Protein AF-A0A960D7X3-F1 (afdb_monomer_lite)

Radius of gyration: 17.41 Å; chains: 1; bounding box: 51×30×50 Å

Foldseek 3Di:
DDPVVVCVVLVVQLVVLVVVLVVLVVCVVVDPPSVVSNCLSNQLGNVVSVLLVVLVVVLCVQLVHDPPPPCPVVVVLSVLSVCLSVQLVCCLSVLPLVSNVVSLVSNLVSLQVSLVVLVVSLVPGDDGPLNVLSVLSSQLSNLSSVLSVLVSQLSDPPDDDPSNVVSVVVSCCSSVCRNNVSNVVSVCVVPPDD

Sequence (194 aa):
MNRSGWHLRVGAIVFAWLVAVVVIALTHRAVPLSGWLLIHLLALGAASNAILIWSRHFTDALLRRSRDDSHTGQGIRLAAFNAGAIAVVTGMVGRWWPITLAGGVLVGVVALTHATELIRELRAALPARFGITVHYYVAAALLLPVGAGLGVAMANPALPGDLQERFVIAHAAVNLFGWVGLMVLGTLITLWPT

Structure (mmCIF, N/CA/C/O backbone):
data_AF-A0A960D7X3-F1
#
_entry.id   AF-A0A960D7X3-F1
#
loop_
_atom_site.group_PDB
_atom_site.id
_atom_site.type_symbol
_atom_site.label_atom_id
_atom_site.label_alt_id
_atom_site.label_comp_id
_atom_site.label_asym_id
_atom_site.label_entity_id
_atom_site.label_seq_id
_atom_site.pdbx_PDB_ins_code
_atom_site.Cartn_x
_atom_site.Cartn_y
_atom_site.Cartn_z
_atom_site.occupancy
_atom_site.B_iso_or_equiv
_atom_site.auth_seq_id
_atom_site.auth_comp_id
_atom_site.auth_asym_id
_atom_site.auth_atom_id
_atom_site.pdbx_PDB_model_num
ATOM 1 N N . MET A 1 1 ? -26.058 -2.752 3.186 1.00 59.69 1 MET A N 1
ATOM 2 C CA . MET A 1 1 ? -25.320 -3.926 2.659 1.00 59.69 1 MET A CA 1
ATOM 3 C C . MET A 1 1 ? -24.960 -4.820 3.834 1.00 59.69 1 MET A C 1
ATOM 5 O O . MET A 1 1 ? -24.593 -4.268 4.860 1.00 59.69 1 MET A O 1
ATOM 9 N N . ASN A 1 2 ? -25.118 -6.145 3.751 1.00 73.69 2 ASN A N 1
ATOM 10 C CA . ASN A 1 2 ? -24.836 -7.018 4.900 1.00 73.69 2 ASN A CA 1
ATOM 11 C C . ASN A 1 2 ? -23.315 -7.211 5.116 1.00 73.69 2 ASN A C 1
ATOM 13 O O . ASN A 1 2 ? -22.516 -7.039 4.193 1.00 73.69 2 ASN A O 1
ATOM 17 N N . ARG A 1 3 ? -22.910 -7.562 6.345 1.00 68.00 3 ARG A N 1
ATOM 18 C CA . ARG A 1 3 ? -21.492 -7.696 6.746 1.00 68.00 3 ARG A CA 1
ATOM 19 C C . ARG A 1 3 ? -20.733 -8.742 5.924 1.00 68.00 3 ARG A C 1
ATOM 21 O O . ARG A 1 3 ? -19.601 -8.505 5.516 1.00 68.00 3 ARG A O 1
ATOM 28 N N . SER A 1 4 ? -21.377 -9.873 5.636 1.00 74.88 4 SER A N 1
ATOM 29 C CA . SER A 1 4 ? -20.793 -10.951 4.828 1.00 74.88 4 SER A CA 1
ATOM 30 C C . SER A 1 4 ? -20.453 -10.480 3.405 1.00 74.88 4 SER A C 1
ATOM 32 O O . SER A 1 4 ? -19.334 -10.685 2.938 1.00 74.88 4 SER A O 1
ATOM 34 N N . GLY A 1 5 ? -21.356 -9.737 2.754 1.00 79.31 5 GLY A N 1
ATOM 35 C CA . GLY A 1 5 ? -21.123 -9.185 1.419 1.00 79.31 5 GLY A CA 1
ATOM 36 C C . GLY A 1 5 ? -19.989 -8.158 1.362 1.00 79.31 5 GLY A C 1
ATOM 37 O O . GLY A 1 5 ? -19.305 -8.064 0.345 1.00 79.31 5 GLY A O 1
ATOM 38 N N . TRP A 1 6 ? -19.742 -7.413 2.444 1.00 81.38 6 TRP A N 1
ATOM 39 C CA . TRP A 1 6 ? -18.595 -6.503 2.528 1.00 81.38 6 TRP A CA 1
ATOM 40 C C . TRP A 1 6 ? -17.265 -7.258 2.586 1.00 81.38 6 TRP A C 1
ATOM 42 O O . TRP A 1 6 ? -16.380 -7.003 1.770 1.00 81.38 6 TRP A O 1
ATOM 52 N N . HIS A 1 7 ? -17.142 -8.226 3.497 1.00 82.25 7 HIS A N 1
ATOM 53 C CA . HIS A 1 7 ? -15.921 -9.020 3.633 1.00 82.25 7 HIS A CA 1
ATOM 54 C C . HIS A 1 7 ? -15.596 -9.808 2.360 1.00 82.25 7 HIS A C 1
ATOM 56 O O . HIS A 1 7 ? -14.432 -9.869 1.974 1.00 82.25 7 HIS A O 1
ATOM 62 N N . LEU A 1 8 ? -16.613 -10.326 1.662 1.00 84.75 8 LEU A N 1
ATOM 63 C CA . LEU A 1 8 ? -16.433 -10.981 0.365 1.00 84.75 8 LEU A CA 1
ATOM 64 C C . LEU A 1 8 ? -15.874 -10.028 -0.696 1.00 84.75 8 LEU A C 1
ATOM 66 O O . LEU A 1 8 ? -14.908 -10.372 -1.368 1.00 84.75 8 LEU A O 1
ATOM 70 N N . ARG A 1 9 ? -16.426 -8.815 -0.835 1.00 85.44 9 ARG A N 1
ATOM 71 C CA . ARG A 1 9 ? -15.937 -7.834 -1.824 1.00 85.44 9 ARG A CA 1
ATOM 72 C C . ARG A 1 9 ? -14.506 -7.408 -1.555 1.00 85.44 9 ARG A C 1
ATOM 74 O O . ARG A 1 9 ? -13.691 -7.336 -2.464 1.00 85.44 9 ARG A O 1
ATOM 81 N N . VAL A 1 10 ? -14.212 -7.119 -0.298 1.00 86.56 10 VAL A N 1
ATOM 82 C CA . VAL A 1 10 ? -12.903 -6.633 0.116 1.00 86.56 10 VAL A CA 1
ATOM 83 C C . VAL A 1 10 ? -11.855 -7.755 0.038 1.00 86.56 10 VAL A C 1
ATOM 85 O O . VAL A 1 10 ? -10.732 -7.519 -0.401 1.00 86.56 10 VAL A O 1
ATOM 88 N N . GLY A 1 11 ? -12.239 -8.998 0.347 1.00 88.25 11 GLY A N 1
ATOM 89 C CA . GLY A 1 11 ? -11.414 -10.186 0.115 1.00 88.25 11 GLY A CA 1
ATOM 90 C C . GLY A 1 11 ? -11.187 -10.489 -1.370 1.00 88.25 11 GLY A C 1
ATOM 91 O O . GLY A 1 11 ? -10.086 -10.887 -1.747 1.00 88.25 11 GLY A O 1
ATOM 92 N N . ALA A 1 12 ? -12.176 -10.230 -2.231 1.00 92.69 12 ALA A N 1
ATOM 93 C CA . ALA A 1 12 ? -12.042 -10.409 -3.676 1.00 92.69 12 ALA A CA 1
ATOM 94 C C . ALA A 1 12 ? -10.950 -9.513 -4.283 1.00 92.69 12 ALA A C 1
ATOM 96 O O . ALA A 1 12 ? -10.293 -9.929 -5.232 1.00 92.69 12 ALA A O 1
ATOM 97 N N . ILE A 1 13 ? -10.698 -8.327 -3.711 1.00 94.69 13 ILE A N 1
ATOM 98 C CA . ILE A 1 13 ? -9.586 -7.456 -4.130 1.00 94.69 13 ILE A CA 1
ATOM 99 C C . ILE A 1 13 ? -8.244 -8.153 -3.888 1.00 94.69 13 ILE A C 1
ATOM 101 O O . ILE A 1 13 ? -7.421 -8.242 -4.795 1.00 94.69 13 ILE A O 1
ATOM 105 N N . VAL A 1 14 ? -8.028 -8.684 -2.679 1.00 96.62 14 VAL A N 1
ATOM 106 C CA . VAL A 1 14 ? -6.799 -9.422 -2.340 1.00 96.62 14 VAL A CA 1
ATOM 107 C C . VAL A 1 14 ? -6.643 -10.634 -3.256 1.00 96.62 14 VAL A C 1
ATOM 109 O O . VAL A 1 14 ? -5.570 -10.852 -3.814 1.00 96.62 14 VAL A O 1
ATOM 112 N N . PHE A 1 15 ? -7.727 -11.384 -3.463 1.00 97.00 15 PHE A N 1
ATOM 113 C CA . PHE A 1 15 ? -7.734 -12.536 -4.357 1.00 97.00 15 PHE A CA 1
ATOM 114 C C . PHE A 1 15 ? -7.372 -12.156 -5.799 1.00 97.00 15 PHE A C 1
ATOM 116 O O . PHE A 1 15 ? -6.554 -12.834 -6.409 1.00 97.00 15 PHE A O 1
ATOM 123 N N . ALA A 1 16 ? -7.901 -11.051 -6.328 1.00 97.88 16 ALA A N 1
ATOM 124 C CA . ALA A 1 16 ? -7.576 -10.579 -7.672 1.00 97.88 16 ALA A CA 1
ATOM 125 C C . ALA A 1 16 ? -6.074 -10.280 -7.839 1.00 97.88 16 ALA A C 1
ATOM 127 O O . ALA A 1 16 ? -5.479 -10.680 -8.839 1.00 97.88 16 ALA A O 1
ATOM 128 N N . TRP A 1 17 ? -5.433 -9.656 -6.845 1.00 98.31 17 TRP A N 1
ATOM 129 C CA . TRP A 1 17 ? -3.977 -9.462 -6.860 1.00 98.31 17 TRP A CA 1
ATOM 130 C C . TRP A 1 17 ? -3.209 -10.781 -6.795 1.00 98.31 17 TRP A C 1
ATOM 132 O O . TRP A 1 17 ? -2.227 -10.940 -7.513 1.00 98.31 17 TRP A O 1
ATOM 142 N N . LEU A 1 18 ? -3.653 -11.745 -5.985 1.00 98.38 18 LEU A N 1
ATOM 143 C CA . LEU A 1 18 ? -3.026 -13.071 -5.925 1.00 98.38 18 LEU A CA 1
ATOM 144 C C . LEU A 1 18 ? -3.157 -13.824 -7.253 1.00 98.38 18 LEU A C 1
ATOM 146 O O . LEU A 1 18 ? -2.192 -14.434 -7.705 1.00 98.38 18 LEU A O 1
ATOM 150 N N . VAL A 1 19 ? -4.309 -13.731 -7.919 1.00 98.56 19 VAL A N 1
ATOM 151 C CA . VAL A 1 19 ? -4.486 -14.259 -9.277 1.00 98.56 19 VAL A CA 1
ATOM 152 C C . VAL A 1 19 ? -3.508 -13.584 -10.239 1.00 98.56 19 VAL A C 1
ATOM 154 O O . VAL A 1 19 ? -2.843 -14.282 -10.999 1.00 98.56 19 VAL A O 1
ATOM 157 N N . ALA A 1 20 ? -3.343 -12.260 -10.173 1.00 98.00 20 ALA A N 1
ATOM 158 C CA . ALA A 1 20 ? -2.360 -11.553 -10.996 1.00 98.00 20 ALA A CA 1
ATOM 159 C C . ALA A 1 20 ? -0.918 -12.026 -10.724 1.00 98.00 20 ALA A C 1
ATOM 161 O O . ALA A 1 20 ? -0.165 -12.241 -11.671 1.00 98.00 20 ALA A O 1
ATOM 162 N N . VAL A 1 21 ? -0.544 -12.260 -9.459 1.00 98.38 21 VAL A N 1
ATOM 163 C CA . VAL A 1 21 ? 0.754 -12.861 -9.094 1.00 98.38 21 VAL A CA 1
ATOM 164 C C . VAL A 1 21 ? 0.921 -14.227 -9.761 1.00 98.38 21 VAL A C 1
ATOM 166 O O . VAL A 1 21 ? 1.950 -14.468 -10.388 1.00 98.38 21 VAL A O 1
ATOM 169 N N . VAL A 1 22 ? -0.083 -15.105 -9.670 1.00 98.44 22 VAL A N 1
ATOM 170 C CA . VAL A 1 22 ? -0.045 -16.444 -10.283 1.00 98.44 22 VAL A CA 1
ATOM 171 C C . VAL A 1 22 ? 0.091 -16.350 -11.800 1.00 98.44 22 VAL A C 1
ATOM 173 O O . VAL A 1 22 ? 0.928 -17.040 -12.376 1.00 98.44 22 VAL A O 1
ATOM 176 N N . VAL A 1 23 ? -0.668 -15.467 -12.451 1.00 98.25 23 VAL A N 1
ATOM 177 C CA . VAL A 1 23 ? -0.575 -15.245 -13.901 1.00 98.25 23 VAL A CA 1
ATOM 178 C C . VAL A 1 23 ? 0.844 -14.830 -14.290 1.00 98.25 23 VAL A C 1
ATOM 180 O O . VAL A 1 23 ? 1.449 -15.489 -15.133 1.00 98.25 23 VAL A O 1
ATOM 183 N N . ILE A 1 24 ? 1.417 -13.814 -13.635 1.00 98.06 24 ILE A N 1
ATOM 184 C CA . ILE A 1 24 ? 2.789 -13.369 -13.922 1.00 98.06 24 ILE A CA 1
ATOM 185 C C . ILE A 1 24 ? 3.815 -14.463 -13.617 1.00 98.06 24 ILE A C 1
ATOM 187 O O . ILE A 1 24 ? 4.781 -14.600 -14.362 1.00 98.06 24 ILE A O 1
ATOM 191 N N . ALA A 1 25 ? 3.619 -15.271 -12.573 1.00 97.62 25 ALA A N 1
ATOM 192 C CA . ALA A 1 25 ? 4.520 -16.373 -12.243 1.00 97.62 25 ALA A CA 1
ATOM 193 C C . ALA A 1 25 ? 4.535 -17.438 -13.348 1.00 97.62 25 ALA A C 1
ATOM 195 O O . ALA A 1 25 ? 5.602 -17.919 -13.734 1.00 97.62 25 ALA A O 1
ATOM 196 N N . LEU A 1 26 ? 3.371 -17.770 -13.910 1.00 98.12 26 LEU A N 1
ATOM 197 C CA . LEU A 1 26 ? 3.252 -18.728 -15.009 1.00 98.12 26 LEU A CA 1
ATOM 198 C C . LEU A 1 26 ? 3.821 -18.176 -16.323 1.00 98.12 26 LEU A C 1
ATOM 200 O O . LEU A 1 26 ? 4.411 -18.926 -17.098 1.00 98.12 26 LEU A O 1
ATOM 204 N N . THR A 1 27 ? 3.711 -16.867 -16.560 1.00 97.25 27 THR A N 1
ATOM 205 C CA . THR A 1 27 ? 4.178 -16.217 -17.795 1.00 97.25 27 THR A CA 1
ATOM 206 C C . THR A 1 27 ? 5.524 -15.496 -17.647 1.00 97.25 27 THR A C 1
ATOM 208 O O . THR A 1 27 ? 5.920 -14.759 -18.550 1.00 97.25 27 THR A O 1
ATOM 211 N N . HIS A 1 28 ? 6.258 -15.693 -16.544 1.00 96.00 28 HIS A N 1
ATOM 212 C CA . HIS A 1 28 ? 7.408 -14.856 -16.154 1.00 96.00 28 HIS A CA 1
ATOM 213 C C . HIS A 1 28 ? 8.535 -14.782 -17.195 1.00 96.00 28 HIS A C 1
ATOM 215 O O . HIS A 1 28 ? 9.274 -13.801 -17.218 1.00 96.00 28 HIS A O 1
ATOM 221 N N . ARG A 1 29 ? 8.672 -15.806 -18.051 1.00 95.19 29 ARG A N 1
ATOM 222 C CA . ARG A 1 29 ? 9.678 -15.854 -19.128 1.00 95.19 29 ARG A CA 1
ATOM 223 C C . ARG A 1 29 ? 9.353 -14.925 -20.296 1.00 95.19 29 ARG A C 1
ATOM 225 O O . ARG A 1 29 ? 10.263 -14.496 -20.992 1.00 95.19 29 ARG A O 1
ATOM 232 N N . ALA A 1 30 ? 8.072 -14.639 -20.515 1.00 94.44 30 ALA A N 1
ATOM 233 C CA . ALA A 1 30 ? 7.594 -13.785 -21.600 1.00 94.44 30 ALA A CA 1
ATOM 234 C C . ALA A 1 30 ? 7.334 -12.337 -21.148 1.00 94.44 30 ALA A C 1
ATOM 236 O O . ALA A 1 30 ? 7.115 -11.464 -21.983 1.00 94.44 30 ALA A O 1
ATOM 237 N N . VAL A 1 31 ? 7.342 -12.077 -19.836 1.00 92.25 31 VAL A N 1
ATOM 238 C CA . VAL A 1 31 ? 6.999 -10.774 -19.260 1.00 92.25 31 VAL A CA 1
ATOM 239 C C . VAL A 1 31 ? 8.268 -10.035 -18.813 1.00 92.25 31 VAL A C 1
ATOM 241 O O . VAL A 1 31 ? 8.979 -10.525 -17.930 1.00 92.25 31 VAL A O 1
ATOM 244 N N . PRO A 1 32 ? 8.552 -8.838 -19.360 1.00 91.19 32 PRO A N 1
ATOM 245 C CA . PRO A 1 32 ? 9.626 -7.982 -18.864 1.00 91.19 32 PRO A CA 1
ATOM 246 C C . PRO A 1 32 ? 9.418 -7.619 -17.391 1.00 91.19 32 PRO A C 1
ATOM 248 O O . PRO A 1 32 ? 8.287 -7.454 -16.943 1.00 91.19 32 PRO A O 1
ATOM 251 N N . LEU A 1 33 ? 10.509 -7.443 -16.639 1.00 93.50 33 LEU A N 1
ATOM 252 C CA . LEU A 1 33 ? 10.460 -7.054 -15.220 1.00 93.50 33 LEU A CA 1
ATOM 253 C C . LEU A 1 33 ? 9.672 -8.037 -14.327 1.00 93.50 33 LEU A C 1
ATOM 255 O O . LEU A 1 33 ? 9.179 -7.647 -13.271 1.00 93.50 33 LEU A O 1
ATOM 259 N N . SER A 1 34 ? 9.554 -9.312 -14.713 1.00 95.62 34 SER A N 1
ATOM 260 C CA . SER A 1 34 ? 8.730 -10.298 -13.999 1.00 95.62 34 SER A CA 1
ATOM 261 C C . SER A 1 34 ? 9.072 -10.430 -12.512 1.00 95.62 34 SER A C 1
ATOM 263 O O . SER A 1 34 ? 8.163 -10.457 -11.689 1.00 95.62 34 SER A O 1
ATOM 265 N N . GLY A 1 35 ? 10.355 -10.410 -12.136 1.00 96.94 35 GLY A N 1
ATOM 266 C CA . GLY A 1 35 ? 10.766 -10.402 -10.726 1.00 96.94 35 GLY A CA 1
ATOM 267 C C . GLY A 1 35 ? 10.254 -9.179 -9.953 1.00 96.94 35 GLY A C 1
ATOM 268 O O . GLY A 1 35 ? 9.709 -9.318 -8.860 1.00 96.94 35 GLY A O 1
ATOM 269 N N . TRP A 1 36 ? 10.353 -7.985 -10.549 1.00 97.50 36 TRP A N 1
ATOM 270 C CA . TRP A 1 36 ? 9.819 -6.751 -9.964 1.00 97.50 36 TRP A CA 1
ATOM 271 C C . TRP A 1 36 ? 8.293 -6.823 -9.826 1.00 97.50 36 TRP A C 1
ATOM 273 O O . TRP A 1 36 ? 7.764 -6.513 -8.758 1.00 97.50 36 TRP A O 1
ATOM 283 N N . LEU A 1 37 ? 7.597 -7.296 -10.867 1.00 97.88 37 LEU A N 1
ATOM 284 C CA . LEU A 1 37 ? 6.144 -7.461 -10.865 1.00 97.88 37 LEU A CA 1
ATOM 285 C C . LEU A 1 37 ? 5.693 -8.437 -9.783 1.00 97.88 37 LEU A C 1
ATOM 287 O O . LEU A 1 37 ? 4.819 -8.092 -9.003 1.00 97.88 37 LEU A O 1
ATOM 291 N N . LEU A 1 38 ? 6.299 -9.619 -9.677 1.00 98.38 38 LEU A N 1
ATOM 292 C CA . LEU A 1 38 ? 5.928 -10.603 -8.656 1.00 98.38 38 LEU A CA 1
ATOM 293 C C . LEU A 1 38 ? 6.018 -10.018 -7.244 1.00 98.38 38 LEU A C 1
ATOM 295 O O . LEU A 1 38 ? 5.078 -10.157 -6.462 1.00 98.38 38 LEU A O 1
ATOM 299 N N . ILE A 1 39 ? 7.107 -9.304 -6.945 1.00 98.06 39 ILE A N 1
ATOM 300 C CA . ILE A 1 39 ? 7.307 -8.660 -5.643 1.00 98.06 39 ILE A CA 1
ATOM 301 C C . ILE A 1 39 ? 6.246 -7.581 -5.400 1.00 98.06 39 ILE A C 1
ATOM 303 O O . ILE A 1 39 ? 5.649 -7.551 -4.328 1.00 98.06 39 ILE A O 1
ATOM 307 N N . HIS A 1 40 ? 5.967 -6.713 -6.376 1.00 98.31 40 HIS A N 1
ATOM 308 C CA . HIS A 1 40 ? 5.047 -5.588 -6.181 1.00 98.31 40 HIS A CA 1
ATOM 309 C C . HIS A 1 40 ? 3.577 -6.018 -6.201 1.00 98.31 40 HIS A C 1
ATOM 311 O O . HIS A 1 40 ? 2.799 -5.562 -5.369 1.00 98.31 40 HIS A O 1
ATOM 317 N N . LEU A 1 41 ? 3.184 -6.942 -7.074 1.00 98.50 41 LEU A N 1
ATOM 318 C CA . LEU A 1 41 ? 1.831 -7.501 -7.082 1.00 98.50 41 LEU A CA 1
ATOM 319 C C . LEU A 1 41 ? 1.525 -8.224 -5.761 1.00 98.50 41 LEU A C 1
ATOM 321 O O . LEU A 1 41 ? 0.420 -8.098 -5.230 1.00 98.50 41 LEU A O 1
ATOM 325 N N . LEU A 1 42 ? 2.512 -8.922 -5.190 1.00 98.56 42 LEU A N 1
ATOM 326 C CA . LEU A 1 42 ? 2.368 -9.562 -3.887 1.00 98.56 42 LEU A CA 1
ATOM 327 C C . LEU A 1 42 ? 2.367 -8.540 -2.744 1.00 98.56 42 LEU A C 1
ATOM 329 O O . LEU A 1 42 ? 1.428 -8.518 -1.954 1.00 98.56 42 LEU A O 1
ATOM 333 N N . ALA A 1 43 ? 3.402 -7.706 -2.634 1.00 98.31 43 ALA A N 1
ATOM 334 C CA . ALA A 1 43 ? 3.601 -6.827 -1.484 1.00 98.31 43 ALA A CA 1
ATOM 335 C C . ALA A 1 43 ? 2.713 -5.572 -1.539 1.00 98.31 43 ALA A C 1
ATOM 337 O O . ALA A 1 43 ? 1.957 -5.297 -0.603 1.00 98.31 43 ALA A O 1
ATOM 338 N N . LEU A 1 44 ? 2.769 -4.815 -2.639 1.00 98.25 44 LEU A N 1
ATOM 339 C CA . LEU A 1 44 ? 1.962 -3.606 -2.827 1.00 98.25 44 LEU A CA 1
ATOM 340 C C . LEU A 1 44 ? 0.502 -3.959 -3.133 1.00 98.25 44 LEU A C 1
ATOM 342 O O . LEU A 1 44 ? -0.391 -3.296 -2.629 1.00 98.25 44 LEU A O 1
ATOM 346 N N . GLY A 1 45 ? 0.241 -5.011 -3.909 1.00 98.38 45 GLY A N 1
ATOM 347 C CA . GLY A 1 45 ? -1.117 -5.460 -4.223 1.00 98.38 45 GLY A CA 1
ATOM 348 C C . GLY A 1 45 ? -1.761 -6.238 -3.075 1.00 98.38 45 GLY A C 1
ATOM 349 O O . GLY A 1 45 ? -2.504 -5.683 -2.262 1.00 98.38 45 GLY A O 1
ATOM 350 N N . ALA A 1 46 ? -1.498 -7.542 -3.009 1.00 98.25 46 ALA A N 1
ATOM 351 C CA . ALA A 1 46 ? -2.214 -8.453 -2.117 1.00 98.25 46 ALA A CA 1
ATOM 352 C C . ALA A 1 46 ? -1.977 -8.153 -0.625 1.00 98.25 46 ALA A C 1
ATOM 354 O O . ALA A 1 46 ? -2.935 -7.961 0.130 1.00 98.25 46 ALA A O 1
ATOM 355 N N . ALA A 1 47 ? -0.714 -8.082 -0.197 1.00 98.00 47 ALA A N 1
ATOM 356 C CA . ALA A 1 47 ? -0.352 -7.927 1.208 1.00 98.00 47 ALA A CA 1
ATOM 357 C C . ALA A 1 47 ? -0.785 -6.567 1.759 1.00 98.00 47 ALA A C 1
ATOM 359 O O . ALA A 1 47 ? -1.390 -6.517 2.824 1.00 98.00 47 ALA A O 1
ATOM 360 N N . SER A 1 48 ? -0.556 -5.467 1.036 1.00 98.38 48 SER A N 1
ATOM 361 C CA . SER A 1 48 ? -0.954 -4.139 1.523 1.00 98.38 48 SER A CA 1
ATOM 362 C C . SER A 1 48 ? -2.471 -3.966 1.587 1.00 98.38 48 SER A C 1
ATOM 364 O O . SER A 1 48 ? -2.963 -3.382 2.551 1.00 98.38 48 SER A O 1
ATOM 366 N N . ASN A 1 49 ? -3.231 -4.530 0.637 1.00 98.12 49 ASN A N 1
ATOM 367 C CA . ASN A 1 49 ? -4.689 -4.584 0.770 1.00 98.12 49 ASN A CA 1
ATOM 368 C C . ASN A 1 49 ? -5.080 -5.354 2.037 1.00 98.12 49 ASN A C 1
ATOM 370 O O . ASN A 1 49 ? -5.804 -4.810 2.870 1.00 98.12 49 ASN A O 1
ATOM 374 N N . ALA A 1 50 ? -4.558 -6.569 2.237 1.00 96.56 50 ALA A N 1
ATOM 375 C CA . ALA A 1 50 ? -4.831 -7.356 3.440 1.00 96.56 50 ALA A CA 1
ATOM 376 C C . ALA A 1 50 ? -4.486 -6.578 4.723 1.00 96.56 50 ALA A C 1
ATOM 378 O O . ALA A 1 50 ? -5.311 -6.495 5.630 1.00 96.56 50 ALA A O 1
ATOM 379 N N . ILE A 1 51 ? -3.321 -5.935 4.773 1.00 97.12 51 ILE A N 1
ATOM 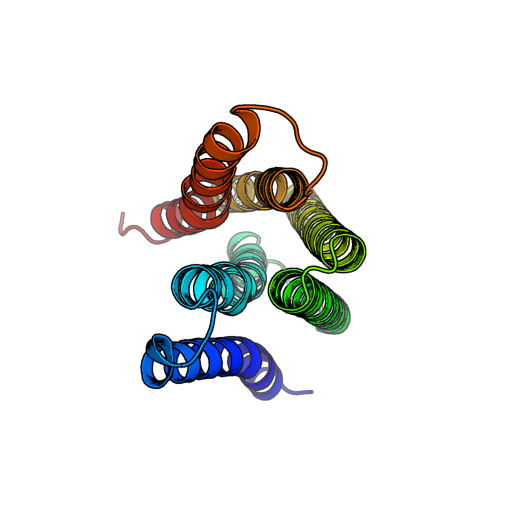380 C CA . ILE A 1 51 ? -2.882 -5.114 5.901 1.00 97.12 51 ILE A CA 1
ATOM 381 C C . ILE A 1 51 ? -3.870 -3.974 6.179 1.00 97.12 51 ILE A C 1
ATOM 383 O O . ILE A 1 51 ? -4.297 -3.814 7.321 1.00 97.12 51 ILE A O 1
ATOM 387 N N . LEU A 1 52 ? -4.281 -3.193 5.175 1.00 96.19 52 LEU A N 1
ATOM 388 C CA . LEU A 1 52 ? -5.231 -2.083 5.359 1.00 96.19 52 LEU A CA 1
ATOM 389 C C . LEU A 1 52 ? -6.594 -2.561 5.880 1.00 96.19 52 LEU A C 1
ATOM 391 O O . LEU A 1 52 ? -7.227 -1.889 6.697 1.00 96.19 52 LEU A O 1
ATOM 395 N N . ILE A 1 53 ? -7.043 -3.730 5.424 1.00 94.38 53 ILE A N 1
ATOM 396 C CA . ILE A 1 53 ? -8.315 -4.338 5.825 1.00 94.38 53 ILE A CA 1
ATOM 397 C C . ILE A 1 53 ? -8.242 -4.827 7.273 1.00 94.38 53 ILE A C 1
ATOM 399 O O . ILE A 1 53 ? -9.095 -4.483 8.097 1.00 94.38 53 ILE A O 1
ATOM 403 N N . TRP A 1 54 ? -7.223 -5.630 7.578 1.00 92.00 54 TRP A N 1
ATOM 404 C CA . TRP A 1 54 ? -7.097 -6.336 8.847 1.00 92.00 54 TRP A CA 1
ATOM 405 C C . TRP A 1 54 ? -6.594 -5.443 9.974 1.00 92.00 54 TRP A C 1
ATOM 407 O O . TRP A 1 54 ? -7.120 -5.548 11.075 1.00 92.00 54 TRP A O 1
ATOM 417 N N . SER A 1 55 ? -5.671 -4.511 9.717 1.00 93.25 55 SER A N 1
ATOM 418 C CA . SER A 1 55 ? -5.234 -3.548 10.743 1.00 93.25 55 SER A CA 1
ATOM 419 C C . SER A 1 55 ? -6.409 -2.720 11.262 1.00 93.25 55 SER A C 1
ATOM 421 O O . SER A 1 55 ? -6.546 -2.536 12.471 1.00 93.25 55 SER A O 1
ATOM 423 N N . ARG A 1 56 ? -7.325 -2.303 10.377 1.00 91.38 56 ARG A N 1
ATOM 424 C CA . ARG A 1 56 ? -8.568 -1.643 10.790 1.00 91.38 56 ARG A CA 1
ATOM 425 C C . ARG A 1 56 ? -9.476 -2.582 11.580 1.00 91.38 56 ARG A C 1
ATOM 427 O O . ARG A 1 56 ? -9.944 -2.219 12.651 1.00 91.38 56 ARG A O 1
ATOM 434 N N . HIS A 1 57 ? -9.700 -3.799 11.080 1.00 88.75 57 HIS A N 1
ATOM 435 C CA . HIS A 1 57 ? -10.538 -4.780 11.771 1.00 88.75 57 HIS A CA 1
ATOM 436 C C . HIS A 1 57 ? -10.042 -5.091 13.191 1.00 88.75 57 HIS A C 1
ATOM 438 O O . HIS A 1 57 ? -10.849 -5.110 14.120 1.00 88.75 57 HIS A O 1
ATOM 444 N N . PHE A 1 58 ? -8.737 -5.301 13.365 1.00 89.81 58 PHE A N 1
ATOM 445 C CA . PHE A 1 58 ? -8.135 -5.541 14.671 1.00 89.81 58 PHE A CA 1
ATOM 446 C C . PHE A 1 58 ? -8.183 -4.304 15.558 1.00 89.81 58 PHE A C 1
ATOM 448 O O . PHE A 1 58 ? -8.474 -4.438 16.739 1.00 89.81 58 PHE A O 1
ATOM 455 N N . THR A 1 59 ? -7.975 -3.106 15.013 1.00 90.06 59 THR A N 1
ATOM 456 C CA . THR A 1 59 ? -8.076 -1.869 15.802 1.00 90.06 59 THR A CA 1
ATOM 457 C C . THR A 1 59 ? -9.487 -1.687 16.364 1.00 90.06 59 THR A C 1
ATOM 459 O O . THR A 1 59 ? -9.631 -1.484 17.570 1.00 90.06 59 THR A O 1
ATOM 462 N N . ASP A 1 60 ? -10.527 -1.886 15.544 1.00 88.38 60 ASP A N 1
ATOM 463 C CA . ASP A 1 60 ? -11.925 -1.847 15.999 1.00 88.38 60 ASP A CA 1
ATOM 464 C C . ASP A 1 60 ? -12.170 -2.856 17.145 1.00 88.38 60 ASP A C 1
ATOM 466 O O . ASP A 1 60 ? -12.784 -2.522 18.162 1.00 88.38 60 ASP A O 1
ATOM 470 N N . ALA A 1 61 ? -11.663 -4.088 16.998 1.00 87.19 61 ALA A N 1
ATOM 471 C CA . ALA A 1 61 ? -11.841 -5.163 17.973 1.00 87.19 61 ALA A CA 1
ATOM 472 C C . ALA A 1 61 ? -11.075 -4.916 19.287 1.00 87.19 61 ALA A C 1
ATOM 474 O O . ALA A 1 61 ? -11.629 -5.097 20.373 1.00 87.19 61 ALA A O 1
ATOM 475 N N . LEU A 1 62 ? -9.815 -4.480 19.206 1.00 86.62 62 LEU A N 1
ATOM 476 C CA . LEU A 1 62 ? -8.939 -4.264 20.362 1.00 86.62 62 LEU A CA 1
ATOM 477 C C . LEU A 1 62 ? -9.335 -3.026 21.170 1.00 86.62 62 LEU A C 1
ATOM 479 O O . LEU A 1 62 ? -9.234 -3.040 22.398 1.00 86.62 62 LEU A O 1
ATOM 483 N N . LEU A 1 63 ? -9.823 -1.980 20.500 1.00 85.56 63 LEU A N 1
ATOM 484 C CA . LEU A 1 63 ? -10.297 -0.751 21.140 1.00 85.56 63 LEU A CA 1
ATOM 485 C C . LEU A 1 63 ? -11.785 -0.807 21.525 1.00 85.56 63 LEU A C 1
ATOM 487 O O . LEU A 1 63 ? -12.315 0.171 22.048 1.00 85.56 63 LEU A O 1
ATOM 491 N N . ARG A 1 64 ? -12.453 -1.952 21.304 1.00 81.94 64 ARG A N 1
ATOM 492 C CA . ARG A 1 64 ? -13.869 -2.210 21.636 1.00 81.94 64 ARG A CA 1
ATOM 493 C C . ARG A 1 64 ? -14.826 -1.138 21.105 1.00 81.94 64 ARG A C 1
ATOM 495 O O . ARG A 1 64 ? -15.824 -0.820 21.752 1.00 81.94 64 ARG A O 1
ATOM 502 N N . ARG A 1 65 ? -14.535 -0.565 19.936 1.00 72.12 65 ARG A N 1
ATOM 503 C CA . ARG A 1 65 ? -15.453 0.385 19.301 1.00 72.12 65 ARG A CA 1
ATOM 504 C C . ARG A 1 65 ? -16.569 -0.367 18.589 1.00 72.12 65 ARG A C 1
ATOM 506 O O . ARG A 1 65 ? -16.328 -1.369 17.915 1.00 72.12 65 ARG A O 1
ATOM 513 N N . SER A 1 66 ? -17.793 0.156 18.682 1.00 61.91 66 SER A N 1
ATOM 514 C CA . SER A 1 66 ? -18.817 -0.193 17.704 1.00 61.91 66 SER A CA 1
ATOM 515 C C . SER A 1 66 ? -18.315 0.261 16.337 1.00 61.91 66 SER A C 1
ATOM 517 O O . SER A 1 66 ? -17.922 1.419 16.171 1.00 61.91 66 SER A O 1
ATOM 519 N N . ARG A 1 67 ? -18.275 -0.664 15.372 1.00 61.25 67 ARG A N 1
ATOM 520 C CA . ARG A 1 67 ? -18.018 -0.321 13.971 1.00 61.25 67 ARG A CA 1
ATOM 521 C C . ARG A 1 67 ? -19.003 0.777 13.584 1.00 61.25 67 ARG A C 1
ATOM 523 O O . ARG A 1 67 ? -20.204 0.564 13.716 1.00 61.25 67 ARG A O 1
ATOM 530 N N . ASP A 1 68 ? -18.511 1.915 13.102 1.00 56.94 68 ASP A N 1
ATOM 531 C CA . ASP A 1 68 ? -19.367 2.774 12.289 1.00 56.94 68 ASP A CA 1
ATOM 532 C C . ASP A 1 68 ? -19.794 1.919 11.093 1.00 56.94 68 ASP A C 1
ATOM 534 O O . ASP A 1 68 ? -18.953 1.462 10.315 1.00 56.94 68 ASP A O 1
ATOM 538 N N . ASP A 1 69 ? -21.094 1.659 10.954 1.00 55.44 69 ASP A N 1
ATOM 539 C CA . ASP A 1 69 ? -21.649 0.805 9.890 1.00 55.44 69 ASP A CA 1
ATOM 540 C C . ASP A 1 69 ? -21.397 1.383 8.473 1.00 55.44 69 ASP A C 1
ATOM 542 O O . ASP A 1 69 ? -21.650 0.742 7.449 1.00 55.44 69 ASP A O 1
ATOM 546 N N . SER A 1 70 ? -20.835 2.592 8.398 1.00 64.56 70 SER A N 1
ATOM 547 C CA . SER A 1 70 ? -20.337 3.246 7.193 1.00 64.56 70 SER A CA 1
ATOM 548 C C . SER A 1 70 ? -19.000 2.637 6.726 1.00 64.56 70 SER A C 1
ATOM 550 O O . SER A 1 70 ? -17.907 3.124 7.023 1.00 64.56 70 SER A O 1
ATOM 552 N N . HIS A 1 71 ? -19.080 1.609 5.877 1.00 75.88 71 HIS A N 1
ATOM 553 C CA . HIS A 1 71 ? -17.930 1.070 5.132 1.00 75.88 71 HIS A CA 1
ATOM 554 C C . HIS A 1 71 ? -17.401 2.001 4.023 1.00 75.88 71 HIS A C 1
ATOM 556 O O . HIS A 1 71 ? -16.384 1.703 3.394 1.00 75.88 71 HIS A O 1
ATOM 562 N N . THR A 1 72 ? -18.061 3.136 3.780 1.00 83.06 72 THR A N 1
ATOM 563 C CA . THR A 1 72 ? -17.757 4.059 2.678 1.00 83.06 72 THR A CA 1
ATOM 564 C C . THR A 1 72 ? -16.324 4.586 2.734 1.00 83.06 72 THR A C 1
ATOM 566 O O . THR A 1 72 ? -15.615 4.518 1.733 1.00 83.06 72 THR A O 1
ATOM 569 N N . GLY A 1 73 ? -15.858 5.040 3.903 1.00 86.06 73 GLY A N 1
ATOM 570 C CA . GLY A 1 73 ? -14.493 5.560 4.059 1.00 86.06 73 GLY A CA 1
ATOM 571 C C . GLY A 1 73 ? -13.418 4.503 3.782 1.00 86.06 73 GLY A C 1
ATOM 572 O O . GLY A 1 73 ? -12.457 4.762 3.057 1.00 86.06 73 GLY A O 1
ATOM 573 N N . GLN A 1 74 ? -13.622 3.277 4.277 1.00 88.38 74 GLN A N 1
ATOM 574 C CA . GLN A 1 74 ? -12.720 2.156 4.005 1.00 88.38 74 GLN A CA 1
ATOM 575 C C . GLN A 1 74 ? -12.729 1.776 2.517 1.00 88.38 74 GLN A C 1
ATOM 577 O O . GLN A 1 74 ? -11.672 1.525 1.942 1.00 88.38 74 GLN A O 1
ATOM 582 N N . GLY A 1 75 ? -13.901 1.775 1.878 1.00 91.69 75 GLY A N 1
ATOM 583 C CA . GLY A 1 75 ? -14.040 1.501 0.447 1.00 91.69 75 GLY A CA 1
ATOM 584 C C . GLY A 1 75 ? -13.322 2.520 -0.429 1.00 91.69 75 GLY A C 1
ATOM 585 O O . GLY A 1 75 ? -12.557 2.124 -1.304 1.00 91.69 75 GLY A O 1
ATOM 586 N N . ILE A 1 76 ? -13.504 3.816 -0.159 1.00 93.38 76 ILE A N 1
ATOM 587 C CA . ILE A 1 76 ? -12.808 4.898 -0.874 1.00 93.38 76 ILE A CA 1
ATOM 588 C C . ILE A 1 76 ? -11.298 4.753 -0.707 1.00 93.38 76 ILE A C 1
ATOM 590 O O . ILE A 1 76 ? -10.560 4.835 -1.685 1.00 93.38 76 ILE A O 1
ATOM 594 N N . ARG A 1 77 ? -10.832 4.485 0.516 1.00 94.88 77 ARG A N 1
ATOM 595 C CA . ARG A 1 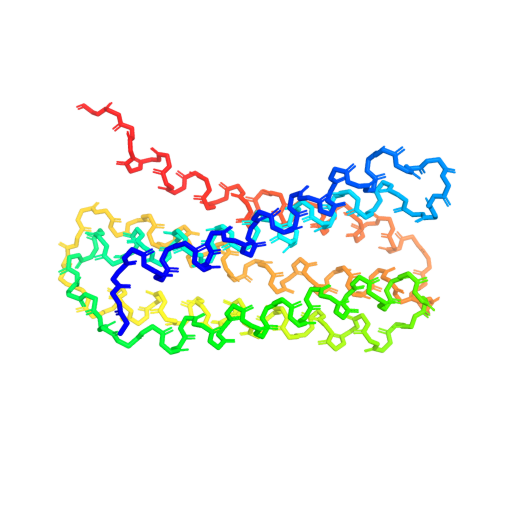77 ? -9.405 4.321 0.793 1.00 94.88 77 ARG A CA 1
ATOM 596 C C . ARG A 1 77 ? -8.801 3.137 0.043 1.00 94.88 77 ARG A C 1
ATOM 598 O O . ARG A 1 77 ? -7.739 3.285 -0.554 1.00 94.88 77 ARG A O 1
ATOM 605 N N . LEU A 1 78 ? -9.475 1.987 0.036 1.00 96.06 78 LEU A N 1
ATOM 606 C CA . LEU A 1 78 ? -9.033 0.819 -0.729 1.00 96.06 78 LEU A CA 1
ATOM 607 C C . LEU A 1 78 ? -9.052 1.102 -2.232 1.00 96.06 78 LEU A C 1
ATOM 609 O O . LEU A 1 78 ? -8.088 0.776 -2.917 1.00 96.06 78 LEU A O 1
ATOM 613 N N . ALA A 1 79 ? -10.098 1.741 -2.755 1.00 96.94 79 ALA A N 1
ATOM 614 C CA . ALA A 1 79 ? -10.164 2.108 -4.167 1.00 96.94 79 ALA A CA 1
ATOM 615 C C . ALA A 1 79 ? -9.014 3.050 -4.560 1.00 96.94 79 ALA A C 1
ATOM 617 O O . ALA A 1 79 ? -8.310 2.781 -5.532 1.00 96.94 79 ALA A O 1
ATOM 618 N N . ALA A 1 80 ? -8.766 4.095 -3.766 1.00 98.31 80 ALA A N 1
ATOM 619 C CA . ALA A 1 80 ? -7.664 5.033 -3.969 1.00 98.31 80 ALA A CA 1
ATOM 620 C C . ALA A 1 80 ? -6.296 4.337 -3.904 1.00 98.31 80 ALA A C 1
ATOM 622 O O . ALA A 1 80 ? -5.449 4.560 -4.765 1.00 98.31 80 ALA A O 1
ATOM 623 N N . PHE A 1 81 ? -6.093 3.443 -2.934 1.00 98.62 81 PHE A N 1
ATOM 624 C CA . PHE A 1 81 ? -4.855 2.677 -2.815 1.00 98.62 81 PHE A CA 1
ATOM 625 C C . PHE A 1 81 ? -4.603 1.805 -4.045 1.00 98.62 81 PHE A C 1
ATOM 627 O O . PHE A 1 81 ? -3.507 1.814 -4.597 1.00 98.62 81 PHE A O 1
ATOM 634 N N . ASN A 1 82 ? -5.626 1.079 -4.505 1.00 98.56 82 ASN A N 1
ATOM 635 C CA . ASN A 1 82 ? -5.519 0.214 -5.677 1.00 98.56 82 ASN A CA 1
ATOM 636 C C . ASN A 1 82 ? -5.307 1.019 -6.962 1.00 98.56 82 ASN A C 1
ATOM 638 O O . ASN A 1 82 ? -4.506 0.607 -7.794 1.00 98.56 82 ASN A O 1
ATOM 642 N N . ALA A 1 83 ? -5.946 2.182 -7.104 1.00 98.75 83 ALA A N 1
ATOM 643 C CA . ALA A 1 83 ? -5.661 3.101 -8.202 1.00 98.75 83 ALA A CA 1
ATOM 644 C C . ALA A 1 83 ? -4.190 3.554 -8.185 1.00 98.75 83 ALA A C 1
ATOM 646 O O . ALA A 1 83 ? -3.529 3.532 -9.221 1.00 98.75 83 ALA A O 1
ATOM 647 N N . GLY A 1 84 ? -3.651 3.883 -7.005 1.00 98.75 84 GLY A N 1
ATOM 648 C CA . GLY A 1 84 ? -2.239 4.228 -6.830 1.00 98.75 84 GLY A CA 1
ATOM 649 C C . GLY A 1 84 ? -1.297 3.071 -7.168 1.00 98.75 84 GLY A C 1
ATOM 650 O O . GLY A 1 84 ? -0.341 3.255 -7.916 1.00 98.75 84 GLY A O 1
ATOM 651 N N . ALA A 1 85 ? -1.595 1.861 -6.690 1.00 98.69 85 ALA A N 1
ATOM 652 C CA . ALA A 1 85 ? -0.815 0.660 -6.980 1.00 98.69 85 ALA A CA 1
ATOM 653 C C . ALA A 1 85 ? -0.813 0.314 -8.477 1.00 98.69 85 ALA A C 1
ATOM 655 O O . ALA A 1 85 ? 0.243 0.038 -9.044 1.00 98.69 85 ALA A O 1
ATOM 656 N N . ILE A 1 86 ? -1.974 0.387 -9.135 1.00 98.69 86 ILE A N 1
ATOM 657 C CA . ILE A 1 86 ? -2.091 0.195 -10.585 1.00 98.69 86 ILE A CA 1
ATOM 658 C C . ILE A 1 86 ? -1.271 1.255 -11.323 1.00 98.69 86 ILE A C 1
ATOM 660 O O . ILE A 1 86 ? -0.527 0.893 -12.226 1.00 98.69 86 ILE A O 1
ATOM 664 N N . ALA A 1 87 ? -1.342 2.529 -10.922 1.00 98.75 87 ALA A N 1
ATOM 665 C CA . ALA A 1 87 ? -0.536 3.596 -11.515 1.00 98.75 87 ALA A CA 1
ATOM 666 C C . ALA A 1 87 ? 0.976 3.359 -11.342 1.00 98.75 87 ALA A C 1
ATOM 668 O O . ALA A 1 87 ? 1.732 3.539 -12.291 1.00 98.75 87 ALA A O 1
ATOM 669 N N . VAL A 1 88 ? 1.438 2.885 -10.179 1.00 98.62 88 VAL A N 1
ATOM 670 C CA . VAL A 1 88 ? 2.852 2.502 -9.986 1.00 98.62 88 VAL A CA 1
ATOM 671 C C . VAL A 1 88 ? 3.256 1.383 -10.949 1.00 98.62 88 VAL A C 1
ATOM 673 O O . VAL A 1 88 ? 4.298 1.478 -11.596 1.00 98.62 88 VAL A O 1
ATOM 676 N N . VAL A 1 89 ? 2.435 0.337 -11.074 1.00 98.06 89 VAL A N 1
ATOM 677 C CA . VAL A 1 89 ? 2.714 -0.803 -11.961 1.00 98.06 89 VAL A CA 1
ATOM 678 C C . VAL A 1 89 ? 2.731 -0.377 -13.427 1.00 98.06 89 VAL A C 1
ATOM 680 O O . VAL A 1 89 ? 3.689 -0.682 -14.137 1.00 98.06 89 VAL A O 1
ATOM 683 N N . THR A 1 90 ? 1.716 0.352 -13.888 1.00 97.94 90 THR A N 1
ATOM 684 C CA . THR A 1 90 ? 1.631 0.802 -15.284 1.00 97.94 90 THR A CA 1
ATOM 685 C C . THR A 1 90 ? 2.711 1.825 -15.613 1.00 97.94 90 THR A C 1
ATOM 687 O O . THR A 1 90 ? 3.321 1.730 -16.676 1.00 97.94 90 THR A O 1
ATOM 690 N N . GLY A 1 91 ? 3.013 2.745 -14.695 1.00 97.75 91 GLY A N 1
ATOM 691 C CA . GLY A 1 91 ? 4.106 3.703 -14.826 1.00 97.75 91 GLY A CA 1
ATOM 692 C C . GLY A 1 91 ? 5.463 3.015 -14.947 1.00 97.75 91 GLY A C 1
ATOM 693 O O . GLY A 1 91 ? 6.246 3.361 -15.829 1.00 97.75 91 GLY A O 1
ATOM 694 N N . MET A 1 92 ? 5.730 1.986 -14.138 1.00 97.00 92 MET A N 1
ATOM 695 C CA . MET A 1 92 ? 6.988 1.242 -14.212 1.00 97.00 92 MET A CA 1
ATOM 696 C C . MET A 1 92 ? 7.107 0.427 -15.506 1.00 97.00 92 MET A C 1
ATOM 698 O O . MET A 1 92 ? 8.124 0.511 -16.193 1.00 97.00 92 MET A O 1
ATOM 702 N N . VAL A 1 93 ? 6.064 -0.323 -15.877 1.00 96.38 93 VAL A N 1
ATOM 703 C CA . VAL A 1 93 ? 6.055 -1.146 -17.101 1.00 96.38 93 VAL A CA 1
ATOM 704 C C . VAL A 1 93 ? 6.136 -0.273 -18.357 1.00 96.38 93 VAL A C 1
ATOM 706 O O . VAL A 1 93 ? 6.881 -0.592 -19.280 1.00 96.38 93 VAL A O 1
ATOM 709 N N . GLY A 1 94 ? 5.418 0.852 -18.378 1.00 96.31 94 GLY A N 1
ATOM 710 C CA . GLY A 1 94 ? 5.427 1.820 -19.477 1.00 96.31 94 GLY A CA 1
ATOM 711 C C . GLY A 1 94 ? 6.641 2.753 -19.490 1.00 96.31 94 GLY A C 1
ATOM 712 O O . GLY A 1 94 ? 6.803 3.516 -20.438 1.00 96.31 94 GLY A O 1
ATOM 713 N N . ARG A 1 95 ? 7.503 2.703 -18.463 1.00 95.25 95 ARG A N 1
ATOM 714 C CA . ARG A 1 95 ? 8.628 3.635 -18.250 1.00 95.25 95 ARG A CA 1
ATOM 715 C C . A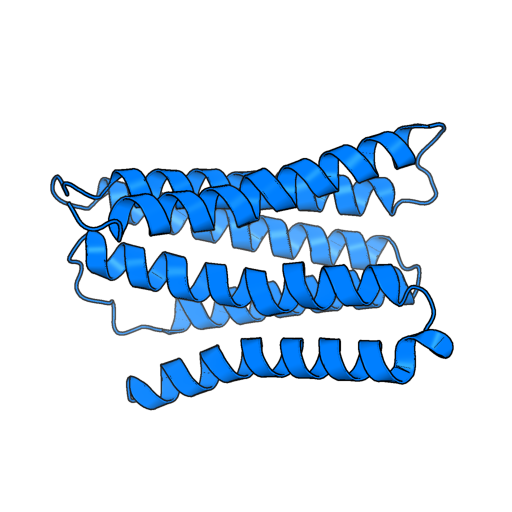RG A 1 95 ? 8.187 5.105 -18.174 1.00 95.25 95 ARG A C 1
ATOM 717 O O . ARG A 1 95 ? 8.913 6.013 -18.576 1.00 95.25 95 ARG A O 1
ATOM 724 N N . TRP A 1 96 ? 6.998 5.347 -17.631 1.00 97.12 96 TRP A N 1
ATOM 725 C CA . TRP A 1 96 ? 6.394 6.663 -17.448 1.00 97.12 96 TRP A CA 1
ATOM 726 C C . TRP A 1 96 ? 6.554 7.126 -16.006 1.00 97.12 96 TRP A C 1
ATOM 728 O O . TRP A 1 96 ? 5.637 7.024 -15.190 1.00 97.12 96 TRP A O 1
ATOM 738 N N . TRP A 1 97 ? 7.729 7.671 -15.695 1.00 97.50 97 TRP A N 1
ATOM 739 C CA . TRP A 1 97 ? 8.052 8.103 -14.337 1.00 97.50 97 TRP A CA 1
ATOM 740 C C . TRP A 1 97 ? 7.004 9.033 -13.687 1.00 97.50 97 TRP A C 1
ATOM 742 O O . TRP A 1 97 ? 6.667 8.787 -12.528 1.00 97.50 97 TRP A O 1
ATOM 752 N N . PRO A 1 98 ? 6.402 10.027 -14.382 1.00 98.25 98 PRO A N 1
ATOM 753 C CA . PRO A 1 98 ? 5.359 10.864 -13.780 1.00 98.25 98 PRO A CA 1
ATOM 754 C C . PRO A 1 98 ? 4.136 10.076 -13.288 1.00 98.25 98 PRO A C 1
ATOM 756 O O . PRO A 1 98 ? 3.530 10.441 -12.282 1.00 98.25 98 PRO A O 1
ATOM 759 N N . ILE A 1 99 ? 3.789 8.974 -13.960 1.00 98.44 99 ILE A N 1
ATOM 760 C CA . ILE A 1 99 ? 2.679 8.100 -13.561 1.00 98.44 99 ILE A CA 1
ATOM 761 C C . ILE A 1 99 ? 3.076 7.278 -12.328 1.00 98.44 99 ILE A C 1
ATOM 763 O O . ILE A 1 99 ? 2.290 7.179 -11.385 1.00 98.44 99 ILE A O 1
ATOM 767 N N . THR A 1 100 ? 4.315 6.777 -12.275 1.00 98.38 100 THR A N 1
ATOM 768 C CA . THR A 1 100 ? 4.864 6.116 -11.079 1.00 98.38 100 THR A CA 1
ATOM 769 C C . THR A 1 100 ? 4.880 7.057 -9.874 1.00 98.38 100 THR A C 1
ATOM 771 O O . THR A 1 100 ? 4.477 6.660 -8.782 1.00 98.38 100 THR A O 1
ATOM 774 N N . LEU A 1 101 ? 5.287 8.316 -10.069 1.00 98.50 101 LEU A N 1
ATOM 775 C CA . LEU A 1 101 ? 5.255 9.357 -9.041 1.00 98.50 101 LEU A CA 1
ATOM 776 C C . LEU A 1 101 ? 3.830 9.601 -8.542 1.00 98.50 101 LEU A C 1
ATOM 778 O O . LEU A 1 101 ? 3.598 9.542 -7.337 1.00 98.50 101 LEU A O 1
ATOM 782 N N . ALA A 1 102 ? 2.875 9.836 -9.445 1.00 98.69 102 ALA A N 1
ATOM 783 C CA . ALA A 1 102 ? 1.481 10.069 -9.074 1.00 98.69 102 ALA A CA 1
ATOM 784 C C . ALA A 1 102 ? 0.895 8.882 -8.288 1.00 98.69 102 ALA A C 1
ATOM 786 O O . ALA A 1 102 ? 0.257 9.075 -7.251 1.00 98.69 102 ALA A O 1
ATOM 787 N N . GLY A 1 103 ? 1.170 7.652 -8.733 1.00 98.75 103 GLY A N 1
ATOM 788 C CA . GLY A 1 103 ? 0.760 6.434 -8.038 1.00 98.75 103 GLY A CA 1
ATOM 789 C C . GLY A 1 103 ? 1.389 6.296 -6.650 1.00 98.75 103 GLY A C 1
ATOM 790 O O . GLY A 1 103 ? 0.683 6.025 -5.679 1.00 98.75 103 GLY A O 1
ATOM 791 N N . GLY A 1 104 ? 2.697 6.540 -6.532 1.00 98.69 104 GLY A N 1
ATOM 792 C CA . GLY A 1 104 ? 3.423 6.487 -5.261 1.00 98.69 104 GLY A CA 1
ATOM 793 C C . GLY A 1 104 ? 2.960 7.551 -4.262 1.00 98.69 104 GLY A C 1
ATOM 794 O O . GLY A 1 104 ? 2.788 7.249 -3.081 1.00 98.69 104 GLY A O 1
ATOM 795 N N . VAL A 1 105 ? 2.672 8.770 -4.733 1.00 98.81 105 VAL A N 1
ATOM 796 C CA . VAL A 1 105 ? 2.067 9.837 -3.919 1.00 98.81 105 VAL A CA 1
ATOM 797 C C . VAL A 1 105 ? 0.696 9.405 -3.411 1.00 98.81 105 VAL A C 1
ATOM 799 O O . VAL A 1 105 ? 0.426 9.535 -2.219 1.00 98.81 105 VAL A O 1
ATOM 802 N N . LEU A 1 106 ? -0.155 8.841 -4.271 1.00 98.69 106 LEU A N 1
ATOM 803 C CA . LEU A 1 106 ? -1.487 8.387 -3.872 1.00 98.69 106 LEU A CA 1
ATOM 804 C C . LEU A 1 106 ? -1.424 7.264 -2.824 1.00 98.69 106 LEU A C 1
ATOM 806 O O . LEU A 1 106 ? -2.139 7.318 -1.823 1.00 98.69 106 LEU A O 1
ATOM 810 N N . VAL A 1 107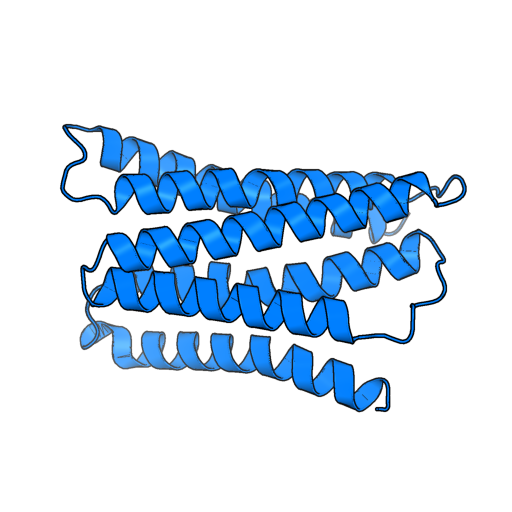 ? -0.522 6.293 -3.003 1.00 98.81 107 VAL A N 1
ATOM 811 C CA . VAL A 1 107 ? -0.226 5.247 -2.007 1.00 98.81 107 VAL A CA 1
ATOM 812 C C . VAL A 1 107 ? 0.199 5.867 -0.672 1.00 98.81 107 VAL A C 1
ATOM 814 O O . VAL A 1 107 ? -0.346 5.506 0.374 1.00 98.81 107 VAL A O 1
ATOM 817 N N . GLY A 1 108 ? 1.118 6.836 -0.697 1.00 98.62 108 GLY A N 1
ATOM 818 C CA . GLY A 1 108 ? 1.580 7.544 0.497 1.00 98.62 108 GLY A CA 1
ATOM 819 C C . GLY A 1 108 ? 0.462 8.316 1.207 1.00 98.62 108 GLY A C 1
ATOM 820 O O . GLY A 1 108 ? 0.310 8.198 2.420 1.00 98.62 108 GLY A O 1
ATOM 821 N N . VAL A 1 109 ? -0.375 9.049 0.467 1.00 98.69 109 VAL A N 1
ATOM 822 C CA . VAL A 1 109 ? -1.522 9.795 1.019 1.00 98.69 109 VAL A CA 1
ATOM 823 C C . VAL A 1 109 ? -2.520 8.858 1.692 1.00 98.69 109 VAL A C 1
ATOM 825 O O . VAL A 1 109 ? -2.995 9.143 2.796 1.00 98.69 109 VAL A O 1
ATOM 828 N N . VAL A 1 110 ? -2.823 7.721 1.063 1.00 98.56 110 VAL A N 1
ATOM 829 C CA . VAL A 1 110 ? -3.693 6.700 1.655 1.00 98.56 110 VAL A CA 1
ATOM 830 C C . VAL A 1 110 ? -3.091 6.154 2.949 1.00 98.56 110 VAL A C 1
ATOM 832 O O . VAL A 1 110 ? -3.805 6.050 3.948 1.00 98.56 110 VAL A O 1
ATOM 835 N N . ALA A 1 111 ? -1.794 5.843 2.960 1.00 98.38 111 ALA A N 1
ATOM 836 C CA . ALA A 1 111 ? -1.108 5.334 4.143 1.00 98.38 111 ALA A CA 1
ATOM 837 C C . ALA A 1 111 ? -1.125 6.343 5.305 1.00 98.38 111 ALA A C 1
ATOM 839 O O . ALA A 1 111 ? -1.456 5.977 6.433 1.00 98.38 111 ALA A O 1
ATOM 840 N N . LEU A 1 112 ? -0.866 7.624 5.024 1.00 98.50 112 LEU A N 1
ATOM 841 C CA . LEU A 1 112 ? -0.945 8.697 6.019 1.00 98.50 112 LEU A CA 1
ATOM 842 C C . LEU A 1 112 ? -2.369 8.871 6.546 1.00 98.50 112 LEU A C 1
ATOM 844 O O . LEU A 1 112 ? -2.571 8.976 7.753 1.00 98.50 112 LEU A O 1
ATOM 848 N N . THR A 1 113 ? -3.368 8.837 5.664 1.00 97.75 113 THR A N 1
ATOM 849 C CA . THR A 1 113 ? -4.776 8.919 6.071 1.00 97.75 113 THR A CA 1
ATOM 850 C C . THR A 1 113 ? -5.135 7.747 6.984 1.00 97.75 113 THR A C 1
ATOM 852 O O . THR A 1 113 ? -5.707 7.954 8.053 1.00 97.75 113 THR A O 1
ATOM 855 N N . HIS A 1 114 ? -4.718 6.527 6.635 1.00 96.75 114 HIS A N 1
ATOM 856 C CA . HIS A 1 114 ? -4.900 5.344 7.480 1.00 96.75 114 HIS A CA 1
ATOM 857 C C . HIS A 1 114 ? -4.231 5.510 8.850 1.00 96.75 114 HIS A C 1
ATOM 859 O O . HIS A 1 114 ? -4.876 5.291 9.869 1.00 96.75 114 HIS A O 1
ATOM 865 N N . ALA A 1 115 ? -2.981 5.982 8.899 1.00 97.19 115 ALA A N 1
ATOM 866 C CA . ALA A 1 115 ? -2.288 6.263 10.157 1.00 97.19 115 ALA A CA 1
ATOM 867 C C . ALA A 1 115 ? -3.047 7.291 11.015 1.00 97.19 115 ALA A C 1
ATOM 869 O O . ALA A 1 115 ? -3.203 7.097 12.220 1.00 97.19 115 ALA A O 1
ATOM 870 N N . THR A 1 116 ? -3.565 8.366 10.410 1.00 96.31 116 THR A N 1
ATOM 871 C CA . THR A 1 116 ? -4.332 9.384 11.147 1.00 96.31 116 THR A CA 1
ATOM 872 C C . THR A 1 116 ? -5.641 8.844 11.716 1.00 96.31 116 THR A C 1
ATOM 874 O O . THR A 1 116 ? -6.004 9.222 12.829 1.00 96.31 116 THR A O 1
ATOM 877 N N . GLU A 1 117 ? -6.335 7.949 11.005 1.00 93.19 117 GLU A N 1
ATOM 878 C CA . GLU A 1 117 ? -7.532 7.270 11.518 1.00 93.19 117 GLU A CA 1
ATOM 879 C C . GLU A 1 117 ? -7.191 6.422 12.745 1.00 93.19 117 GLU A C 1
ATOM 881 O O . GLU A 1 117 ? -7.813 6.594 13.792 1.00 93.19 117 GLU A O 1
ATOM 886 N N . LEU A 1 118 ? -6.145 5.597 12.658 1.00 93.50 118 LEU A N 1
ATOM 887 C CA . LEU A 1 118 ? -5.689 4.761 13.772 1.00 93.50 118 LEU A CA 1
ATOM 888 C C . LEU A 1 118 ? -5.292 5.597 14.999 1.00 93.50 118 LEU A C 1
ATOM 890 O O . LEU A 1 118 ? -5.653 5.262 16.125 1.00 93.50 118 LEU A O 1
ATOM 894 N N . ILE A 1 119 ? -4.594 6.722 14.800 1.00 93.81 119 ILE A N 1
ATOM 895 C CA . ILE A 1 119 ? -4.228 7.645 15.887 1.00 93.81 119 ILE A CA 1
ATOM 896 C C . ILE A 1 119 ? -5.476 8.263 16.527 1.00 93.81 119 ILE A C 1
ATOM 898 O O . ILE A 1 119 ? -5.540 8.386 17.751 1.00 93.81 119 ILE A O 1
ATOM 902 N N . ARG A 1 120 ? -6.466 8.677 15.727 1.00 91.62 120 ARG A N 1
ATOM 903 C CA . ARG A 1 120 ? -7.726 9.237 16.242 1.00 91.62 120 ARG A CA 1
ATOM 904 C C . ARG A 1 120 ? -8.493 8.203 17.060 1.00 91.62 120 ARG A C 1
ATOM 906 O O . ARG A 1 120 ? -8.974 8.535 18.139 1.00 91.62 120 ARG A O 1
ATOM 913 N N . GLU A 1 121 ? -8.564 6.966 16.580 1.00 89.19 121 GLU A N 1
ATOM 914 C CA . GLU A 1 121 ? -9.206 5.856 17.288 1.00 89.19 121 GLU A CA 1
ATOM 915 C C . GLU A 1 121 ? -8.500 5.554 18.611 1.00 89.19 121 GLU A C 1
ATOM 917 O O . GLU A 1 121 ? -9.157 5.453 19.646 1.00 89.19 121 GLU A O 1
ATOM 922 N N . LEU A 1 122 ? -7.167 5.514 18.604 1.00 89.38 122 LEU A N 1
ATOM 923 C CA . LEU A 1 122 ? -6.356 5.306 19.798 1.00 89.38 122 LEU A CA 1
ATOM 924 C C . LEU A 1 122 ? -6.559 6.413 20.844 1.00 89.38 122 LEU A C 1
ATOM 926 O O . LEU A 1 122 ? -6.688 6.116 22.027 1.00 89.38 122 LEU A O 1
ATOM 930 N N . ARG A 1 123 ? -6.623 7.682 20.420 1.00 88.19 123 ARG A N 1
ATOM 931 C CA . ARG A 1 123 ? -6.858 8.831 21.317 1.00 88.19 123 ARG A CA 1
ATOM 932 C C . ARG A 1 123 ? -8.274 8.872 21.891 1.00 88.19 123 ARG A C 1
ATOM 934 O O . ARG A 1 123 ? -8.471 9.452 22.951 1.00 88.19 123 ARG A O 1
ATOM 941 N N . ALA A 1 124 ? -9.250 8.308 21.183 1.00 86.25 124 ALA A N 1
ATOM 942 C CA . ALA A 1 124 ? -10.646 8.278 21.611 1.00 86.25 124 ALA A CA 1
ATOM 943 C C . ALA A 1 124 ? -10.992 7.053 22.477 1.00 86.25 124 ALA A C 1
ATOM 945 O O . ALA A 1 124 ? -12.071 7.014 23.069 1.00 86.25 124 ALA A O 1
ATOM 946 N N . ALA A 1 125 ? -10.130 6.034 22.518 1.00 82.19 125 ALA A N 1
ATOM 947 C CA . ALA A 1 125 ? -10.380 4.805 23.255 1.00 82.19 125 ALA A CA 1
ATOM 948 C C . ALA A 1 125 ? -10.058 4.949 24.750 1.00 82.19 125 ALA A C 1
ATOM 950 O O . ALA A 1 125 ? -9.082 5.588 25.142 1.00 82.19 125 ALA A O 1
ATOM 951 N N . LEU A 1 126 ? -10.857 4.288 25.594 1.00 73.06 126 LEU A N 1
ATOM 952 C CA . LEU A 1 126 ? -10.495 4.057 26.994 1.00 73.06 126 LEU A CA 1
ATOM 953 C C . LEU A 1 126 ? -9.230 3.179 27.066 1.00 73.06 126 LEU A C 1
ATOM 955 O O . LEU A 1 126 ? -8.995 2.399 26.139 1.00 73.06 126 LEU A O 1
ATOM 959 N N . PRO A 1 127 ? -8.434 3.252 28.152 1.00 70.94 127 PRO A N 1
ATOM 960 C CA . PRO A 1 127 ? -7.192 2.495 28.287 1.00 70.94 127 PRO A CA 1
ATOM 961 C C . PRO A 1 127 ? -7.391 1.006 27.981 1.00 70.94 127 PRO A C 1
ATOM 963 O O . PRO A 1 127 ? -8.009 0.259 28.742 1.00 70.94 127 PRO A O 1
ATOM 966 N N . ALA A 1 128 ? -6.879 0.572 26.831 1.00 67.94 128 ALA A N 1
ATOM 967 C CA . ALA A 1 128 ? -6.978 -0.801 26.373 1.00 67.94 128 ALA A CA 1
ATOM 968 C C . ALA A 1 128 ? -5.621 -1.480 26.547 1.00 67.94 128 ALA A C 1
ATOM 970 O O . ALA A 1 128 ? -4.617 -1.025 26.000 1.00 67.94 128 ALA A O 1
ATOM 971 N N . ARG A 1 129 ? -5.601 -2.618 27.252 1.00 69.62 129 ARG A N 1
ATOM 972 C CA . ARG A 1 129 ? -4.396 -3.444 27.467 1.00 69.62 129 ARG A CA 1
ATOM 973 C C . ARG A 1 129 ? -3.638 -3.810 26.178 1.00 69.62 129 ARG A C 1
ATOM 975 O O . ARG A 1 129 ? -2.455 -4.104 26.234 1.00 69.62 129 ARG A O 1
ATOM 982 N N . PHE A 1 130 ? -4.311 -3.766 25.026 1.00 73.25 130 PHE A N 1
ATOM 983 C CA . PHE A 1 130 ? -3.754 -4.093 23.710 1.00 73.25 130 PHE A CA 1
ATOM 984 C C . PHE A 1 130 ? -3.571 -2.874 22.791 1.00 73.25 130 PHE A C 1
ATOM 986 O O . PHE A 1 130 ? -3.416 -3.021 21.582 1.00 73.25 130 PHE A O 1
ATOM 993 N N . GLY A 1 131 ? -3.567 -1.655 23.340 1.00 79.12 131 GLY A N 1
ATOM 994 C CA . GLY A 1 131 ? -3.308 -0.443 22.556 1.00 79.12 131 GLY A CA 1
ATOM 995 C C . GLY A 1 131 ? -1.927 -0.440 21.891 1.00 79.12 131 GLY A C 1
ATOM 996 O O . GLY A 1 131 ? -1.748 0.203 20.858 1.00 79.12 131 GLY A O 1
ATOM 997 N N . ILE A 1 132 ? -0.957 -1.192 22.428 1.00 88.31 132 ILE A N 1
ATOM 998 C CA . ILE A 1 132 ? 0.399 -1.300 21.870 1.00 88.31 132 ILE A CA 1
ATOM 999 C C . ILE A 1 132 ? 0.394 -1.773 20.409 1.00 88.31 132 ILE A C 1
ATOM 1001 O O . ILE A 1 132 ? 1.115 -1.233 19.577 1.00 88.31 132 ILE A O 1
ATOM 1005 N N . THR A 1 133 ? -0.494 -2.698 20.059 1.00 91.75 133 THR A N 1
ATOM 1006 C CA . THR A 1 133 ? -0.669 -3.241 18.705 1.00 91.75 133 THR A CA 1
ATOM 1007 C C . THR A 1 133 ? -1.019 -2.161 17.694 1.00 91.75 133 THR A C 1
ATOM 1009 O O . THR A 1 133 ? -0.470 -2.116 16.597 1.00 91.75 133 THR A O 1
ATOM 1012 N N . VAL A 1 134 ? -1.887 -1.231 18.093 1.00 92.25 134 VAL A N 1
ATOM 1013 C CA . VAL A 1 134 ? -2.295 -0.106 17.249 1.00 92.25 134 VAL A CA 1
ATOM 1014 C C . VAL A 1 134 ? -1.120 0.849 17.018 1.00 92.25 134 VAL A C 1
ATOM 1016 O O . VAL A 1 134 ? -0.984 1.384 15.922 1.00 92.25 134 VAL A O 1
ATOM 1019 N N . HIS A 1 135 ? -0.209 1.009 17.986 1.00 94.19 135 HIS A N 1
ATOM 1020 C CA . HIS A 1 135 ? 1.010 1.805 17.789 1.00 94.19 135 HIS A CA 1
ATOM 1021 C C . HIS A 1 135 ? 1.938 1.179 16.742 1.00 94.19 135 HIS A C 1
ATOM 1023 O O . HIS A 1 135 ? 2.480 1.906 15.910 1.00 94.19 135 HIS A O 1
ATOM 1029 N N . TYR A 1 136 ? 2.072 -0.153 16.726 1.00 96.00 136 TYR A N 1
ATOM 1030 C CA . TYR A 1 136 ? 2.791 -0.856 15.657 1.00 96.00 136 TYR A CA 1
ATOM 1031 C C . TYR A 1 136 ? 2.151 -0.602 14.288 1.00 96.00 136 TYR A C 1
ATOM 1033 O O . TYR A 1 136 ? 2.861 -0.302 13.330 1.00 96.00 136 TYR A O 1
ATOM 1041 N N . TYR A 1 137 ? 0.818 -0.650 14.194 1.00 96.69 137 TYR A N 1
ATOM 1042 C CA . TYR A 1 137 ? 0.105 -0.370 12.943 1.00 96.69 137 TYR A CA 1
ATOM 1043 C C . TYR A 1 137 ? 0.294 1.073 12.469 1.00 96.69 137 TYR A C 1
ATOM 1045 O O . TYR A 1 137 ? 0.481 1.308 11.275 1.00 96.69 137 TYR A O 1
ATOM 1053 N N . VAL A 1 138 ? 0.289 2.037 13.393 1.00 97.62 138 VAL A N 1
ATOM 1054 C CA . VAL A 1 138 ? 0.578 3.445 13.097 1.00 97.62 138 VAL A CA 1
ATOM 1055 C C . VAL A 1 138 ? 2.009 3.601 12.590 1.00 97.62 138 VAL A C 1
ATOM 1057 O O . VAL A 1 138 ? 2.208 4.179 11.525 1.00 97.62 138 VAL A O 1
ATOM 1060 N N . ALA A 1 139 ? 3.000 3.062 13.305 1.00 98.19 139 ALA A N 1
ATOM 1061 C CA . ALA A 1 139 ? 4.404 3.145 12.908 1.00 98.19 139 ALA A CA 1
ATOM 1062 C C . ALA A 1 139 ? 4.638 2.523 11.524 1.00 98.19 139 ALA A C 1
ATOM 1064 O O . ALA A 1 139 ? 5.259 3.144 10.664 1.00 98.19 139 ALA A O 1
ATOM 1065 N N . ALA A 1 140 ? 4.064 1.344 11.273 1.00 98.12 140 ALA A N 1
ATOM 1066 C CA . ALA A 1 140 ? 4.102 0.700 9.969 1.00 98.12 140 ALA A CA 1
ATOM 1067 C C . ALA A 1 140 ? 3.513 1.601 8.871 1.00 98.12 140 ALA A C 1
ATOM 1069 O O . ALA A 1 140 ? 4.150 1.829 7.842 1.00 98.12 140 ALA A O 1
ATOM 1070 N N . ALA A 1 141 ? 2.314 2.149 9.093 1.00 98.19 141 ALA A N 1
ATOM 1071 C CA . ALA A 1 141 ? 1.632 3.006 8.125 1.00 98.19 141 ALA A CA 1
ATOM 1072 C C . ALA A 1 141 ? 2.398 4.300 7.822 1.00 98.19 141 ALA A C 1
ATOM 1074 O O . ALA A 1 141 ? 2.357 4.772 6.689 1.00 98.19 141 ALA A O 1
ATOM 1075 N N . LEU A 1 142 ? 3.137 4.846 8.791 1.00 98.56 142 LEU A N 1
ATOM 1076 C CA . LEU A 1 142 ? 4.005 6.009 8.591 1.00 98.56 142 LEU A CA 1
ATOM 1077 C C . LEU A 1 142 ? 5.281 5.685 7.798 1.00 98.56 142 LEU A C 1
ATOM 1079 O O . LEU A 1 142 ? 5.832 6.573 7.150 1.00 98.56 142 LEU A O 1
ATOM 1083 N N . LEU A 1 143 ? 5.741 4.431 7.809 1.00 98.62 143 LEU A N 1
ATOM 1084 C CA . LEU A 1 143 ? 6.921 3.998 7.054 1.00 98.62 143 LEU A CA 1
ATOM 1085 C C . LEU A 1 143 ? 6.617 3.689 5.582 1.00 98.62 143 LEU A C 1
ATOM 1087 O O . LEU A 1 143 ? 7.502 3.837 4.738 1.00 98.62 143 LEU A O 1
ATOM 1091 N N . LEU A 1 144 ? 5.378 3.328 5.239 1.00 98.50 144 LEU A N 1
ATOM 1092 C CA . LEU A 1 144 ? 4.997 3.052 3.850 1.00 98.50 144 LEU A CA 1
ATOM 1093 C C . LEU A 1 144 ? 5.218 4.255 2.898 1.00 98.50 144 LEU A C 1
ATOM 1095 O O . LEU A 1 144 ? 5.800 4.045 1.834 1.00 98.50 144 LEU A O 1
ATOM 1099 N N . PRO A 1 145 ? 4.853 5.512 3.236 1.00 98.56 145 PRO A N 1
ATOM 1100 C CA . PRO A 1 145 ? 5.186 6.683 2.420 1.00 98.56 145 PRO A CA 1
ATOM 1101 C C . PRO A 1 145 ? 6.689 6.864 2.187 1.00 98.56 145 PRO A C 1
ATOM 1103 O O . PRO A 1 145 ? 7.092 7.248 1.092 1.00 98.56 145 PRO A O 1
ATOM 1106 N N . VAL A 1 146 ? 7.521 6.561 3.190 1.00 98.69 146 VAL A N 1
ATOM 1107 C CA . VAL A 1 146 ? 8.986 6.634 3.071 1.00 98.69 146 VAL A CA 1
ATOM 1108 C C . VAL A 1 146 ? 9.477 5.586 2.073 1.00 98.69 146 VAL A C 1
ATOM 1110 O O . VAL A 1 146 ? 10.204 5.913 1.137 1.00 98.69 146 VAL A O 1
ATOM 1113 N N . GLY A 1 147 ? 9.018 4.340 2.215 1.00 98.31 147 GLY A N 1
ATOM 1114 C CA . GLY A 1 147 ? 9.320 3.261 1.277 1.00 98.31 147 GLY A CA 1
ATOM 1115 C C . GLY A 1 147 ? 8.856 3.578 -0.148 1.00 98.31 147 GLY A C 1
ATOM 1116 O O . GLY A 1 147 ? 9.621 3.408 -1.097 1.00 98.31 147 GLY A O 1
ATOM 1117 N N . ALA A 1 148 ? 7.634 4.085 -0.317 1.00 98.19 148 ALA A N 1
ATOM 1118 C CA . ALA A 1 148 ? 7.093 4.490 -1.614 1.00 98.19 148 ALA A CA 1
ATOM 1119 C C . ALA A 1 148 ? 7.899 5.640 -2.240 1.00 98.19 148 ALA A C 1
ATOM 1121 O O . ALA A 1 148 ? 8.236 5.570 -3.421 1.00 98.19 148 ALA A O 1
ATOM 1122 N N . GLY A 1 149 ? 8.271 6.651 -1.450 1.00 98.12 149 GLY A N 1
ATOM 1123 C CA . GLY A 1 149 ? 9.102 7.771 -1.894 1.00 98.12 149 GLY A CA 1
ATOM 1124 C C . GLY A 1 149 ? 10.474 7.321 -2.396 1.00 98.12 149 GLY A C 1
ATOM 1125 O O . GLY A 1 149 ? 10.879 7.715 -3.487 1.00 98.12 149 GLY A O 1
ATOM 1126 N N . LEU A 1 150 ? 11.145 6.424 -1.664 1.00 98.00 150 LEU A N 1
ATOM 1127 C CA . LEU A 1 150 ? 12.399 5.802 -2.108 1.00 98.00 150 LEU A CA 1
ATOM 1128 C C . LEU A 1 150 ? 12.211 5.024 -3.419 1.00 98.00 150 LEU A C 1
ATOM 1130 O O . LEU A 1 150 ? 13.041 5.130 -4.319 1.00 98.00 150 LEU A O 1
ATOM 1134 N N . GLY A 1 151 ? 11.094 4.299 -3.547 1.00 97.31 151 GLY A N 1
ATOM 1135 C CA . GLY A 1 151 ? 10.718 3.558 -4.755 1.00 97.31 151 GLY A CA 1
ATOM 1136 C C . GLY A 1 151 ? 10.561 4.446 -5.985 1.00 97.31 151 GLY A C 1
ATOM 1137 O O . GLY A 1 151 ? 11.140 4.178 -7.036 1.00 97.31 151 GLY A O 1
ATOM 1138 N N . VAL A 1 152 ? 9.820 5.542 -5.841 1.00 97.69 152 VAL A N 1
ATOM 1139 C CA . VAL A 1 152 ? 9.630 6.534 -6.904 1.00 97.69 152 VAL A CA 1
ATOM 1140 C C . VAL A 1 152 ? 10.944 7.232 -7.252 1.00 97.69 152 VAL A C 1
ATOM 1142 O O . VAL A 1 152 ? 11.226 7.444 -8.432 1.00 97.69 152 VAL A O 1
ATOM 1145 N N . ALA A 1 153 ? 11.753 7.579 -6.248 1.00 96.56 153 ALA A N 1
ATOM 1146 C CA . ALA A 1 153 ? 13.031 8.248 -6.455 1.00 96.56 153 ALA A CA 1
ATOM 1147 C C . ALA A 1 153 ? 14.001 7.371 -7.259 1.00 96.56 153 ALA A C 1
ATOM 1149 O O . ALA A 1 153 ? 14.567 7.850 -8.237 1.00 96.56 153 ALA A O 1
ATOM 1150 N N . MET A 1 154 ? 14.139 6.083 -6.914 1.00 95.31 154 MET A N 1
ATOM 1151 C CA . MET A 1 154 ? 15.012 5.159 -7.654 1.00 95.31 154 MET A CA 1
ATOM 1152 C C . MET A 1 154 ? 14.494 4.794 -9.047 1.00 95.31 154 MET A C 1
ATOM 1154 O O . MET A 1 154 ? 15.274 4.373 -9.893 1.00 95.31 154 MET A O 1
ATOM 1158 N N . ALA A 1 155 ? 13.195 4.959 -9.301 1.00 94.44 155 ALA A N 1
ATOM 1159 C CA . ALA A 1 155 ? 12.622 4.777 -10.631 1.00 94.44 155 ALA A CA 1
ATOM 1160 C C . ALA A 1 155 ? 12.893 5.970 -11.568 1.00 94.44 155 ALA A C 1
ATOM 1162 O O . ALA A 1 155 ? 12.575 5.884 -12.755 1.00 94.44 155 ALA A O 1
ATOM 1163 N N . ASN A 1 156 ? 13.421 7.092 -11.058 1.00 94.19 156 ASN A N 1
ATOM 1164 C CA . ASN A 1 156 ? 13.702 8.281 -11.857 1.00 94.19 156 ASN A CA 1
ATOM 1165 C C . ASN A 1 156 ? 14.966 8.081 -12.713 1.00 94.19 156 ASN A C 1
ATOM 1167 O O . ASN A 1 156 ? 16.053 7.968 -12.146 1.00 94.19 156 ASN A O 1
ATOM 1171 N N . PRO A 1 157 ? 14.876 8.135 -14.056 1.00 87.81 157 PRO A N 1
ATOM 1172 C CA . PRO A 1 157 ? 16.048 8.020 -14.927 1.00 87.81 157 PRO A CA 1
ATOM 1173 C C . PRO A 1 157 ? 17.092 9.129 -14.730 1.00 87.81 157 PRO A C 1
ATOM 1175 O O . PRO A 1 157 ? 18.234 8.966 -15.142 1.00 87.81 157 PRO A O 1
ATOM 1178 N N . ALA A 1 158 ? 16.704 10.262 -14.139 1.00 89.44 158 ALA A N 1
ATOM 1179 C CA . ALA A 1 158 ? 17.598 11.385 -13.871 1.00 89.44 158 ALA A CA 1
ATOM 1180 C C . ALA A 1 158 ? 18.413 11.232 -12.571 1.00 89.44 158 ALA A C 1
ATOM 1182 O O . ALA A 1 158 ? 19.183 12.131 -12.238 1.00 89.44 158 ALA A O 1
ATOM 1183 N N . LEU A 1 159 ? 18.230 10.145 -11.808 1.00 88.44 159 LEU A N 1
ATOM 1184 C CA . LEU A 1 159 ? 18.955 9.935 -10.556 1.00 88.44 159 LEU A CA 1
ATOM 1185 C C . LEU A 1 159 ? 20.439 9.608 -10.844 1.00 88.44 159 LEU A C 1
ATOM 1187 O O . LEU A 1 159 ? 20.717 8.645 -11.556 1.00 88.44 159 LEU A O 1
ATOM 1191 N N . PRO A 1 160 ? 21.403 10.382 -10.314 1.00 81.75 160 PRO A N 1
ATOM 1192 C CA . PRO A 1 160 ? 22.816 10.198 -10.630 1.00 81.75 160 PRO A CA 1
ATOM 1193 C C . PRO A 1 160 ? 23.493 9.116 -9.770 1.00 81.75 160 PRO A C 1
ATOM 1195 O O . PRO A 1 160 ? 23.167 8.937 -8.595 1.00 81.75 160 PRO A O 1
ATOM 1198 N N . GLY A 1 161 ? 24.525 8.482 -10.334 1.00 80.94 161 GLY A N 1
ATOM 1199 C CA . GLY A 1 161 ? 25.513 7.686 -9.595 1.00 80.94 161 GLY A CA 1
ATOM 1200 C C . GLY A 1 161 ? 24.987 6.382 -8.983 1.00 80.94 161 GLY A C 1
ATOM 1201 O O . GLY A 1 161 ? 24.101 5.728 -9.525 1.00 80.94 161 GLY A O 1
ATOM 1202 N N . ASP A 1 162 ? 25.558 6.001 -7.840 1.00 85.38 162 ASP A N 1
ATOM 1203 C CA . ASP A 1 162 ? 25.278 4.761 -7.097 1.00 85.38 162 ASP A CA 1
ATOM 1204 C C . ASP A 1 162 ? 24.051 4.863 -6.164 1.00 85.38 162 ASP A C 1
ATOM 1206 O O . ASP A 1 162 ? 23.710 3.916 -5.450 1.00 85.38 162 ASP A O 1
ATOM 1210 N N . LEU A 1 163 ? 23.352 6.005 -6.160 1.00 91.12 163 LEU A N 1
ATOM 1211 C CA . LEU A 1 163 ? 22.191 6.238 -5.294 1.00 91.12 163 LEU A CA 1
ATOM 1212 C C . LEU A 1 163 ? 21.045 5.263 -5.567 1.00 91.12 163 LEU A C 1
ATOM 1214 O O . LEU A 1 163 ? 20.329 4.897 -4.635 1.00 91.12 163 LEU A O 1
ATOM 1218 N N . GLN A 1 164 ? 20.888 4.811 -6.814 1.00 90.44 164 GLN A N 1
ATOM 1219 C CA . GLN A 1 164 ? 19.848 3.851 -7.179 1.00 90.44 164 GLN A CA 1
ATOM 1220 C C . GLN A 1 164 ? 19.991 2.546 -6.382 1.00 90.44 164 GLN A C 1
ATOM 1222 O O . GLN A 1 164 ? 19.017 2.080 -5.795 1.00 90.44 164 GLN A O 1
ATOM 1227 N N . GLU A 1 165 ? 21.196 1.981 -6.300 1.00 90.62 165 GLU A N 1
ATOM 1228 C CA . GLU A 1 165 ? 21.454 0.723 -5.584 1.00 90.62 165 GLU A CA 1
ATOM 1229 C C . GLU A 1 165 ? 21.202 0.869 -4.078 1.00 90.62 165 GLU A C 1
ATOM 1231 O O . GLU A 1 165 ? 20.556 0.024 -3.453 1.00 90.62 165 GLU A O 1
ATOM 1236 N N . ARG A 1 166 ? 21.628 1.996 -3.497 1.00 93.88 166 ARG A N 1
ATOM 1237 C CA . ARG A 1 166 ? 21.372 2.320 -2.085 1.00 93.88 166 ARG A CA 1
ATOM 1238 C C . ARG A 1 166 ? 19.877 2.453 -1.803 1.00 93.88 166 ARG A C 1
ATOM 1240 O O . ARG A 1 166 ? 19.393 1.960 -0.783 1.00 93.88 166 ARG A O 1
ATOM 1247 N N . PHE A 1 167 ? 19.132 3.087 -2.708 1.00 96.38 167 PHE A N 1
ATOM 1248 C CA . PHE A 1 167 ? 17.684 3.233 -2.586 1.00 96.38 167 PHE A CA 1
ATOM 1249 C C . PHE A 1 167 ? 16.945 1.910 -2.747 1.00 96.38 167 PHE A C 1
ATOM 1251 O O . PHE A 1 167 ? 15.955 1.726 -2.047 1.00 96.38 167 PHE A O 1
ATOM 1258 N N . VAL A 1 168 ? 17.428 0.967 -3.565 1.00 95.25 168 VAL A N 1
ATOM 1259 C CA . VAL A 1 168 ? 16.856 -0.390 -3.640 1.00 95.25 168 VAL A CA 1
ATOM 1260 C C . VAL A 1 168 ? 16.899 -1.061 -2.268 1.00 95.25 168 VAL A C 1
ATOM 1262 O O . VAL A 1 168 ? 15.872 -1.548 -1.789 1.00 95.25 168 VAL A O 1
ATOM 1265 N N . ILE A 1 169 ? 18.058 -1.038 -1.603 1.00 96.62 169 ILE A N 1
ATOM 1266 C CA . ILE A 1 169 ? 18.230 -1.652 -0.279 1.00 96.62 169 ILE A CA 1
ATOM 1267 C C . ILE A 1 169 ? 17.364 -0.932 0.760 1.00 96.62 169 ILE A C 1
ATOM 1269 O O . ILE A 1 169 ? 16.636 -1.582 1.512 1.00 96.62 169 ILE A O 1
ATOM 1273 N N . ALA A 1 170 ? 17.391 0.404 0.781 1.00 97.88 170 ALA A N 1
ATOM 1274 C CA . ALA A 1 170 ? 16.602 1.197 1.721 1.00 97.88 170 ALA A CA 1
ATOM 1275 C C . ALA A 1 170 ? 15.089 0.991 1.526 1.00 97.88 170 ALA A C 1
ATOM 1277 O O . ALA A 1 170 ? 14.363 0.768 2.493 1.00 97.88 170 ALA A O 1
ATOM 1278 N N . HIS A 1 171 ? 14.612 0.997 0.281 1.00 98.31 171 HIS A N 1
ATOM 1279 C CA . HIS A 1 171 ? 13.220 0.728 -0.073 1.00 98.31 171 HIS A CA 1
ATOM 1280 C C . HIS A 1 171 ? 12.783 -0.663 0.385 1.00 98.31 171 HIS A C 1
ATOM 1282 O O . HIS A 1 171 ? 11.724 -0.805 1.001 1.00 98.31 171 HIS A O 1
ATOM 1288 N N . ALA A 1 172 ? 13.594 -1.686 0.105 1.00 97.88 172 ALA A N 1
ATOM 1289 C CA . ALA A 1 172 ? 13.299 -3.053 0.510 1.00 97.88 172 ALA A CA 1
ATOM 1290 C C . ALA A 1 172 ? 13.245 -3.177 2.039 1.00 97.88 172 ALA A C 1
ATOM 1292 O O . ALA A 1 172 ? 12.279 -3.720 2.568 1.00 97.88 172 ALA A O 1
ATOM 1293 N N . ALA A 1 173 ? 14.223 -2.617 2.756 1.00 98.19 173 ALA A N 1
ATOM 1294 C CA . ALA A 1 173 ? 14.284 -2.680 4.214 1.00 98.19 173 ALA A CA 1
ATOM 1295 C C . ALA A 1 173 ? 13.104 -1.956 4.884 1.00 98.19 173 ALA A C 1
ATOM 1297 O O . ALA A 1 173 ? 12.446 -2.527 5.756 1.00 98.19 173 ALA A O 1
ATOM 1298 N N . VAL A 1 174 ? 12.791 -0.729 4.454 1.00 98.56 174 VAL A N 1
ATOM 1299 C CA . VAL A 1 174 ? 11.687 0.068 5.014 1.00 98.56 174 VAL A CA 1
ATOM 1300 C C . VAL A 1 174 ? 10.338 -0.612 4.780 1.00 98.56 174 VAL A C 1
ATOM 1302 O O . VAL A 1 174 ? 9.511 -0.658 5.688 1.00 98.56 174 VAL A O 1
ATOM 1305 N N . ASN A 1 175 ? 10.102 -1.187 3.599 1.00 98.44 175 ASN A N 1
ATOM 1306 C CA . ASN A 1 175 ? 8.829 -1.851 3.319 1.00 98.44 175 ASN A CA 1
ATOM 1307 C C . ASN A 1 175 ? 8.730 -3.238 3.965 1.00 98.44 175 ASN A C 1
ATOM 1309 O O . ASN A 1 175 ? 7.685 -3.583 4.515 1.00 98.44 175 ASN A O 1
ATOM 1313 N N . LEU A 1 176 ? 9.798 -4.037 3.932 1.00 97.94 176 LEU A N 1
ATOM 1314 C CA . LEU A 1 176 ? 9.762 -5.389 4.483 1.00 97.94 176 LEU A CA 1
ATOM 1315 C C . LEU A 1 176 ? 9.726 -5.374 6.011 1.00 97.94 176 LEU A C 1
ATOM 1317 O O . LEU A 1 176 ? 8.856 -6.005 6.601 1.00 97.94 176 LEU A O 1
ATOM 1321 N N . PHE A 1 177 ? 10.636 -4.648 6.661 1.00 98.00 177 PHE A N 1
ATOM 1322 C CA . PHE A 1 177 ? 10.720 -4.632 8.123 1.00 98.00 177 PHE A CA 1
ATOM 1323 C C . PHE A 1 177 ? 9.800 -3.584 8.747 1.00 98.00 177 PHE A C 1
ATOM 1325 O O . PHE A 1 177 ? 9.212 -3.838 9.794 1.00 98.00 177 PHE A O 1
ATOM 1332 N N . GLY A 1 178 ? 9.638 -2.431 8.095 1.00 97.88 178 GLY A N 1
ATOM 1333 C CA . GLY A 1 178 ? 8.779 -1.350 8.573 1.00 97.88 178 GLY A CA 1
ATOM 1334 C C . GLY A 1 178 ? 7.306 -1.599 8.275 1.00 97.88 178 GLY A C 1
ATOM 1335 O O . GLY A 1 178 ? 6.521 -1.808 9.194 1.00 97.88 178 GLY A O 1
ATOM 1336 N N . TRP A 1 179 ? 6.913 -1.588 7.000 1.00 98.12 179 TRP A N 1
ATOM 1337 C CA . TRP A 1 179 ? 5.499 -1.731 6.631 1.00 98.12 179 TRP A CA 1
ATOM 1338 C C . TRP A 1 179 ? 4.944 -3.126 6.952 1.00 98.12 179 TRP A C 1
ATOM 1340 O O . TRP A 1 179 ? 3.967 -3.244 7.688 1.00 98.12 179 TRP A O 1
ATOM 1350 N N . VAL A 1 180 ? 5.567 -4.192 6.447 1.00 97.75 180 VAL A N 1
ATOM 1351 C CA . VAL A 1 180 ? 5.066 -5.564 6.646 1.00 97.75 180 VAL A CA 1
ATOM 1352 C C . VAL A 1 180 ? 5.452 -6.104 8.024 1.00 97.75 180 VAL A C 1
ATOM 1354 O O . VAL A 1 180 ? 4.598 -6.607 8.754 1.00 97.75 180 VAL A O 1
ATOM 1357 N N . GLY A 1 181 ? 6.723 -5.979 8.405 1.00 97.00 181 GLY A N 1
ATOM 1358 C CA . GLY A 1 181 ? 7.272 -6.555 9.632 1.00 97.00 181 GLY A CA 1
ATOM 1359 C C . GLY A 1 181 ? 6.587 -6.043 10.896 1.00 97.00 181 GLY A C 1
ATOM 1360 O O . GLY A 1 181 ? 6.131 -6.851 11.702 1.00 97.00 181 GLY A O 1
ATOM 1361 N N . LEU A 1 182 ? 6.432 -4.723 11.051 1.00 97.06 182 LEU A N 1
ATOM 1362 C CA . LEU A 1 182 ? 5.746 -4.153 12.218 1.00 97.06 182 LEU A CA 1
ATOM 1363 C C . LEU A 1 182 ? 4.252 -4.511 12.250 1.00 97.06 182 LEU A C 1
ATOM 1365 O O . LEU A 1 182 ? 3.714 -4.745 13.333 1.00 97.06 182 LEU A O 1
ATOM 1369 N N . MET A 1 183 ? 3.586 -4.614 11.092 1.00 95.06 183 MET A N 1
ATOM 1370 C CA . MET A 1 183 ? 2.186 -5.062 11.017 1.00 95.06 183 MET A CA 1
ATOM 1371 C C . MET A 1 183 ? 2.020 -6.498 11.520 1.00 95.06 183 MET A C 1
ATOM 1373 O O . MET A 1 183 ? 1.116 -6.789 12.310 1.00 95.06 183 MET A O 1
ATOM 1377 N N . VAL A 1 184 ? 2.908 -7.399 11.097 1.00 94.62 184 VAL A N 1
ATOM 1378 C CA . VAL A 1 184 ? 2.907 -8.795 11.550 1.00 94.62 184 VAL A CA 1
ATOM 1379 C C . VAL A 1 184 ? 3.263 -8.873 13.033 1.00 94.62 184 VAL A C 1
ATOM 1381 O O . VAL A 1 184 ? 2.517 -9.478 13.801 1.00 94.62 184 VAL A O 1
ATOM 1384 N N . LEU A 1 185 ? 4.343 -8.213 13.458 1.00 93.56 185 LEU A N 1
ATOM 1385 C CA . LEU A 1 185 ? 4.833 -8.252 14.836 1.00 93.56 185 LEU A CA 1
ATOM 1386 C C . LEU A 1 185 ? 3.793 -7.736 15.837 1.00 93.56 185 LEU A C 1
ATOM 1388 O O . LEU A 1 185 ? 3.511 -8.416 16.821 1.00 93.56 185 LEU A O 1
ATOM 1392 N N . GLY A 1 186 ? 3.171 -6.583 15.566 1.00 90.25 186 GLY A N 1
ATOM 1393 C CA . GLY A 1 186 ? 2.123 -6.038 16.431 1.00 90.25 186 GLY A CA 1
ATOM 1394 C C . GLY A 1 186 ? 0.953 -7.011 16.598 1.00 90.25 186 GLY A C 1
ATOM 1395 O O . GLY A 1 186 ? 0.460 -7.222 17.707 1.00 90.25 186 GLY A O 1
ATOM 1396 N N . THR A 1 187 ? 0.545 -7.665 15.509 1.00 90.06 187 THR A N 1
ATOM 1397 C CA . THR A 1 187 ? -0.541 -8.655 15.536 1.00 90.06 187 THR A CA 1
ATOM 1398 C C . THR A 1 187 ? -0.142 -9.902 16.329 1.00 90.06 187 THR A C 1
ATOM 1400 O O . THR A 1 187 ? -0.894 -10.333 17.202 1.00 90.06 187 THR A O 1
ATOM 1403 N N . LEU A 1 188 ? 1.055 -10.446 16.089 1.00 89.62 188 LEU A N 1
ATOM 1404 C CA . LEU A 1 188 ? 1.555 -11.646 16.769 1.00 89.62 188 LEU A CA 1
ATOM 1405 C C . LEU A 1 188 ? 1.680 -11.455 18.281 1.00 89.62 188 LEU A C 1
ATOM 1407 O O . LEU A 1 188 ? 1.229 -12.317 19.025 1.00 89.62 188 LEU A O 1
ATOM 1411 N N . ILE A 1 189 ? 2.210 -10.315 18.739 1.00 85.81 189 ILE A N 1
ATOM 1412 C CA . ILE A 1 189 ? 2.335 -10.008 20.177 1.00 85.81 189 ILE A CA 1
ATOM 1413 C C . ILE A 1 189 ? 0.965 -10.034 20.875 1.00 85.81 189 ILE A C 1
ATOM 1415 O O . ILE A 1 189 ? 0.869 -10.381 22.046 1.00 85.81 189 ILE A O 1
ATOM 1419 N N . THR A 1 190 ? -0.105 -9.697 20.154 1.00 81.50 190 THR A N 1
ATOM 1420 C CA . THR A 1 190 ? -1.469 -9.665 20.706 1.00 81.50 190 THR A CA 1
ATOM 1421 C C . THR A 1 190 ? -2.125 -11.039 20.763 1.00 81.50 190 THR A C 1
ATOM 1423 O O . THR A 1 190 ? -2.963 -11.284 21.625 1.00 81.50 190 THR A O 1
ATOM 1426 N N . LEU A 1 191 ? -1.795 -11.907 19.803 1.00 80.62 191 LEU A N 1
ATOM 1427 C CA . LEU A 1 191 ? -2.401 -13.230 19.634 1.00 80.62 191 LEU A CA 1
ATOM 1428 C C . LEU A 1 191 ? -1.571 -14.351 20.268 1.00 80.62 191 LEU A C 1
ATOM 1430 O O . LEU A 1 191 ? -1.990 -15.508 20.237 1.00 80.62 191 LEU A O 1
ATOM 1434 N N . TR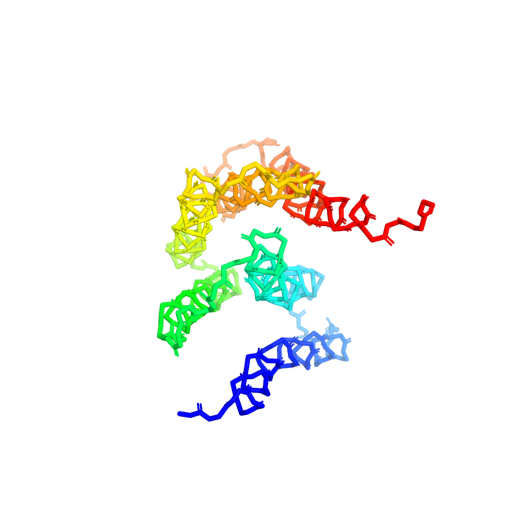P A 1 192 ? -0.403 -14.024 20.820 1.00 75.56 192 TRP A N 1
ATOM 1435 C CA . TRP A 1 192 ? 0.444 -14.988 21.501 1.00 75.56 192 TRP A CA 1
ATOM 1436 C C . TRP A 1 192 ? -0.290 -15.573 22.720 1.00 75.56 192 TRP A C 1
ATOM 1438 O O . TRP A 1 192 ? -0.772 -14.799 23.552 1.00 75.56 192 TRP A O 1
ATOM 1448 N N . PRO A 1 193 ? -0.387 -16.911 22.854 1.00 66.94 193 PRO A N 1
ATOM 1449 C CA . PRO A 1 193 ? -0.968 -17.529 24.0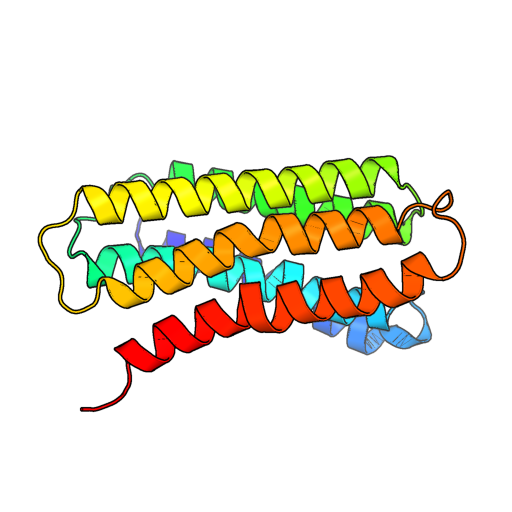38 1.00 66.94 193 PRO A CA 1
ATOM 1450 C C . PRO A 1 193 ? -0.119 -17.185 25.266 1.00 66.94 193 PRO A C 1
ATOM 1452 O O . PRO A 1 193 ? 1.052 -17.561 25.335 1.00 66.94 193 PRO A O 1
ATOM 1455 N N . THR A 1 194 ? -0.703 -16.443 26.206 1.00 58.44 194 THR A N 1
ATOM 1456 C CA . THR A 1 194 ? -0.163 -16.224 27.557 1.00 58.44 194 THR A CA 1
ATOM 1457 C C . THR A 1 194 ? -0.752 -17.223 28.528 1.00 58.44 194 THR A C 1
ATOM 1459 O O . THR A 1 194 ? -2.001 -17.350 28.495 1.00 58.44 194 THR A O 1
#

Secondary structure (DSSP, 8-state):
--HHHHHHHHHHHHHHHHHHHHHHHHTTTTSTTHHHHHHHIIIIIIIHHHHHHHHHHHHHHHTTPPPPS-THHHHHHHHHHHHHHHHHHHHHHHT-HHHHHHHHHHHHHHHHHHHHHHHHHHHHS---TTHHHHHHHHHHHHHHHHHHHHHHHHT-TT--TTHHHHHHHHHHHIIIIIIIIHHHHHHHHHHS--

pLDDT: mean 91.83, std 9.62, range [55.44, 98.81]